Protein AF-0000000084917718 (afdb_homodimer)

Secondary structure (DSSP, 8-state):
----HHHHHHHHHHHH-TT--HHHHHHHHT--HHHHHHHHHHHHHTTSEEEEEEEE-GGGGT--EEEEEEEEES---HHHHHHHHHHHTT-TTEEEEEEESSS-SEEEEEEESSHHHHHHHIIIIITTSTTEEEEEEEEEEEEEEE--PPP---/----HHHHHHHHHHHH-TT--HHHHHHHHT--HHHHHHHHHHHHHTTSEEEEEEEE-GGGGT--EEEEEEEEES---HHHHHHHHHHHTT-TTEEEEEEESSS-SEEEEEEESSHHHHHHHIIIIITTSTTEEEEEEEEEEEEEEE--PPP---

Foldseek 3Di:
DDQDPLLQVLQQVCQVPVPDQLVNSCVVSVHDSVVSVVSVVVCVVVCVPPDRDDDDDLQVVQFAWKKKKFWAFQDDDPVLVVQLVVQVVPDPQWPDWDQDDDDGGIITIGTGRDPVVVVCCVVPPNVPRPGTDDMDMDTDPDDPDDGPGDHDDD/DDQDPLLQVLQQVCQVPVPDQLVNSCVVSVHDSVVSVVSVVVCVVVCVPPDRDDDDDLQVVQFAWKKKKFWAFQDDDPVLVVQLVVQVVPDPQWPDWDQDDDDGGIITIGTGRDPVVVVCCVVPPNVPRPGTDDMDMDTDPDDPDDGPGDHDDD

pLDDT: mean 96.49, std 4.27, range [60.16, 98.88]

Nearest PDB structures (foldseek):
  2p6s-assembly1_H  TM=9.703E-01  e=2.339E-16  Neisseria meningitidis MC58
  3i4p-assembly1_A  TM=9.690E-01  e=4.620E-14  Agrobacterium fabrum str. C58
  2gqq-assembly1_A-2  TM=9.553E-01  e=3.347E-14  Escherichia coli
  2pn6-assembly1_A  TM=9.407E-01  e=1.020E-12  Sulfurisphaera tokodaii
  4pcq-assembly2_C  TM=7.152E-01  e=1.038E-11  Mycobacterium tuberculosis H37Rv

Structure (mmCIF, N/CA/C/O backbone):
data_AF-0000000084917718-model_v1
#
loop_
_entity.id
_entity.type
_entity.pdbx_description
1 polymer 'Probable transcriptional regulator, AsnC family'
#
loop_
_atom_site.group_PDB
_atom_site.id
_atom_site.type_symbol
_atom_site.label_atom_id
_atom_site.label_alt_id
_atom_site.label_comp_id
_atom_site.label_asym_id
_atom_site.label_entity_id
_atom_site.label_seq_id
_atom_site.pdbx_PDB_ins_code
_atom_site.Cartn_x
_atom_site.Cartn_y
_atom_site.Cartn_z
_atom_site.occupancy
_atom_site.B_iso_or_equiv
_atom_site.auth_seq_id
_atom_site.auth_comp_id
_atom_site.auth_asym_id
_atom_site.auth_atom_id
_atom_site.pdbx_PDB_model_num
ATOM 1 N N . MET A 1 1 ? 20.297 -10.594 6.066 1 60.44 1 MET A N 1
ATOM 2 C CA . MET A 1 1 ? 20.625 -11.57 5.027 1 60.44 1 MET A CA 1
ATOM 3 C C . MET A 1 1 ? 21.047 -10.867 3.742 1 60.44 1 MET A C 1
ATOM 5 O O . MET A 1 1 ? 20.562 -9.781 3.436 1 60.44 1 MET A O 1
ATOM 9 N N . ASN A 1 2 ? 22.172 -11.273 3.234 1 79.88 2 ASN A N 1
ATOM 10 C CA . ASN A 1 2 ? 22.734 -10.633 2.049 1 79.88 2 ASN A CA 1
ATOM 11 C C . ASN A 1 2 ? 22.078 -11.156 0.771 1 79.88 2 ASN A C 1
ATOM 13 O O . ASN A 1 2 ? 22.219 -12.336 0.438 1 79.88 2 ASN A O 1
ATOM 17 N N . LEU A 1 3 ? 21.109 -10.445 0.24 1 92 3 LEU A N 1
ATOM 18 C CA . LEU A 1 3 ? 20.484 -10.773 -1.037 1 92 3 LEU A CA 1
ATOM 19 C C . LEU A 1 3 ? 21.484 -10.633 -2.182 1 92 3 LEU A C 1
ATOM 21 O O . LEU A 1 3 ? 22.125 -9.594 -2.316 1 92 3 LEU A O 1
ATOM 25 N N . ASP A 1 4 ? 21.703 -11.727 -2.887 1 94.94 4 ASP A N 1
ATOM 26 C CA . ASP A 1 4 ? 22.562 -11.555 -4.059 1 94.94 4 ASP A CA 1
ATOM 27 C C . ASP A 1 4 ? 21.766 -10.977 -5.23 1 94.94 4 ASP A C 1
ATOM 29 O O . ASP A 1 4 ? 20.594 -10.641 -5.086 1 94.94 4 ASP A O 1
ATOM 33 N N . ILE A 1 5 ? 22.422 -10.828 -6.34 1 95.94 5 ILE A N 1
ATOM 34 C CA . ILE A 1 5 ? 21.859 -10.141 -7.496 1 95.94 5 ILE A CA 1
ATOM 35 C C . ILE A 1 5 ? 20.656 -10.922 -8.023 1 95.94 5 ILE A C 1
ATOM 37 O O . ILE A 1 5 ? 19.641 -10.336 -8.414 1 95.94 5 ILE A O 1
ATOM 41 N N . ILE A 1 6 ? 20.75 -12.211 -8.039 1 96.38 6 ILE A N 1
ATOM 42 C CA . ILE A 1 6 ? 19.688 -13.055 -8.562 1 96.38 6 ILE A CA 1
ATOM 43 C C . ILE A 1 6 ? 18.453 -12.938 -7.664 1 96.38 6 ILE A C 1
ATOM 45 O O . ILE A 1 6 ? 17.328 -12.828 -8.156 1 96.38 6 ILE A O 1
ATOM 49 N N . ASP A 1 7 ? 18.688 -12.984 -6.32 1 97.25 7 ASP A N 1
ATOM 50 C CA . ASP A 1 7 ? 17.578 -12.82 -5.383 1 97.25 7 ASP A CA 1
ATOM 51 C C . ASP A 1 7 ? 16.844 -11.5 -5.629 1 97.25 7 ASP A C 1
ATOM 53 O O . ASP A 1 7 ? 15.609 -11.469 -5.645 1 97.25 7 ASP A O 1
ATOM 57 N N . LYS A 1 8 ? 17.625 -10.469 -5.789 1 97.31 8 LYS A N 1
ATOM 58 C CA . LYS A 1 8 ? 17.047 -9.148 -6.016 1 97.31 8 LYS A CA 1
ATOM 59 C C . LYS A 1 8 ? 16.219 -9.117 -7.285 1 97.31 8 LYS A C 1
ATOM 61 O O . LYS A 1 8 ? 15.078 -8.633 -7.281 1 97.31 8 LYS A O 1
ATOM 66 N N . LYS A 1 9 ? 16.719 -9.648 -8.312 1 97.69 9 LYS A N 1
ATOM 67 C CA . LYS A 1 9 ? 15.992 -9.695 -9.578 1 97.69 9 LYS A CA 1
ATOM 68 C C . LYS A 1 9 ? 14.719 -10.523 -9.445 1 97.69 9 LYS A C 1
ATOM 70 O O . LYS A 1 9 ? 13.664 -10.141 -9.961 1 97.69 9 LYS A O 1
ATOM 75 N N . LEU A 1 10 ? 14.883 -11.617 -8.805 1 98.19 10 LEU A N 1
ATOM 76 C CA . LEU A 1 10 ? 13.742 -12.508 -8.586 1 98.19 10 LEU A CA 1
ATOM 77 C C . LEU A 1 10 ? 12.633 -11.789 -7.82 1 98.19 10 LEU A C 1
ATOM 79 O O . LEU A 1 10 ? 11.469 -11.859 -8.211 1 98.19 10 LEU A O 1
ATOM 83 N N . LEU A 1 11 ? 13 -11.109 -6.805 1 98.5 11 LEU A N 1
ATOM 84 C CA . LEU A 1 11 ? 12.031 -10.375 -6.004 1 98.5 11 LEU A CA 1
ATOM 85 C C . LEU A 1 11 ? 11.367 -9.281 -6.824 1 98.5 11 LEU A C 1
ATOM 87 O O . LEU A 1 11 ? 10.156 -9.047 -6.699 1 98.5 11 LEU A O 1
ATOM 91 N N . GLU A 1 12 ? 12.125 -8.609 -7.645 1 98.5 12 GLU A N 1
ATOM 92 C CA . GLU A 1 12 ? 11.555 -7.566 -8.492 1 98.5 12 GLU A CA 1
ATOM 93 C C . GLU A 1 12 ? 10.547 -8.148 -9.477 1 98.5 12 GLU A C 1
ATOM 95 O O . GLU A 1 12 ? 9.477 -7.57 -9.695 1 98.5 12 GLU A O 1
ATOM 100 N N . LEU A 1 13 ? 10.844 -9.281 -10.031 1 98.69 13 LEU A N 1
ATOM 101 C CA . LEU A 1 13 ? 9.938 -9.945 -10.961 1 98.69 13 LEU A CA 1
ATOM 102 C C . LEU A 1 13 ? 8.656 -10.375 -10.258 1 98.69 13 LEU A C 1
ATOM 104 O O . LEU A 1 13 ? 7.559 -10.172 -10.781 1 98.69 13 LEU A O 1
ATOM 108 N N . LEU A 1 14 ? 8.805 -10.906 -9.07 1 98.75 14 LEU A N 1
ATOM 109 C CA . LEU A 1 14 ? 7.648 -11.398 -8.328 1 98.75 14 LEU A CA 1
ATOM 110 C C . LEU A 1 14 ? 6.77 -10.242 -7.859 1 98.75 14 LEU A C 1
ATOM 112 O O . LEU A 1 14 ? 5.547 -10.383 -7.781 1 98.75 14 LEU A O 1
ATOM 116 N N . GLN A 1 15 ? 7.371 -9.109 -7.547 1 98.81 15 GLN A N 1
ATOM 117 C CA . GLN A 1 15 ? 6.598 -7.93 -7.18 1 98.81 15 GLN A CA 1
ATOM 118 C C . GLN A 1 15 ? 5.789 -7.414 -8.367 1 98.81 15 GLN A C 1
ATOM 120 O O . GLN A 1 15 ? 4.723 -6.82 -8.188 1 98.81 15 GLN A O 1
ATOM 125 N N . ALA A 1 16 ? 6.324 -7.68 -9.531 1 98.38 16 ALA A N 1
ATOM 126 C CA . ALA A 1 16 ? 5.672 -7.211 -10.75 1 98.38 16 ALA A CA 1
ATOM 127 C C . ALA A 1 16 ? 4.551 -8.156 -11.172 1 98.38 16 ALA A C 1
ATOM 129 O O . ALA A 1 16 ? 3.49 -7.715 -11.617 1 98.38 16 ALA A O 1
ATOM 130 N N . ASP A 1 17 ? 4.828 -9.406 -11.023 1 98.19 17 ASP A N 1
ATOM 131 C CA . ASP A 1 17 ? 3.885 -10.445 -11.414 1 98.19 17 ASP A CA 1
ATOM 132 C C . ASP A 1 17 ? 4.125 -11.727 -10.617 1 98.19 17 ASP A C 1
ATOM 134 O O . ASP A 1 17 ? 5.031 -12.508 -10.938 1 98.19 17 ASP A O 1
ATOM 138 N N . ALA A 1 18 ? 3.23 -11.953 -9.742 1 98 18 ALA A N 1
ATOM 139 C CA . ALA A 1 18 ? 3.4 -13.102 -8.859 1 98 18 ALA A CA 1
ATOM 140 C C . ALA A 1 18 ? 2.854 -14.375 -9.5 1 98 18 ALA A C 1
ATOM 142 O O . ALA A 1 18 ? 3.014 -15.469 -8.953 1 98 18 ALA A O 1
ATOM 143 N N . LYS A 1 19 ? 2.287 -14.273 -10.617 1 96.25 19 LYS A N 1
ATOM 144 C CA . LYS A 1 19 ? 1.694 -15.438 -11.273 1 96.25 19 LYS A CA 1
ATOM 145 C C . LYS A 1 19 ? 2.672 -16.062 -12.266 1 96.25 19 LYS A C 1
ATOM 147 O O . LYS A 1 19 ? 2.391 -17.125 -12.836 1 96.25 19 LYS A O 1
ATOM 152 N N . MET A 1 20 ? 3.812 -15.414 -12.461 1 97.06 20 MET A N 1
ATOM 153 C CA . MET A 1 20 ? 4.812 -16.031 -13.32 1 97.06 20 MET A CA 1
ATOM 154 C C . MET A 1 20 ? 5.172 -17.422 -12.82 1 97.06 20 MET A C 1
ATOM 156 O O . MET A 1 20 ? 5.359 -17.641 -11.625 1 97.06 20 MET A O 1
ATOM 160 N N . THR A 1 21 ? 5.25 -18.328 -13.773 1 96.69 21 THR A N 1
ATOM 161 C CA . THR A 1 21 ? 5.641 -19.688 -13.422 1 96.69 21 THR A CA 1
ATOM 162 C C . THR A 1 21 ? 7.141 -19.766 -13.156 1 96.69 21 THR A C 1
ATOM 164 O O . THR A 1 21 ? 7.902 -18.906 -13.602 1 96.69 21 THR A O 1
ATOM 167 N N . THR A 1 22 ? 7.477 -20.844 -12.422 1 97.75 22 THR A N 1
ATOM 168 C CA . THR A 1 22 ? 8.906 -21.062 -12.195 1 97.75 22 THR A CA 1
ATOM 169 C C . THR A 1 22 ? 9.641 -21.203 -13.523 1 97.75 22 THR A C 1
ATOM 171 O O . THR A 1 22 ? 10.797 -20.781 -13.648 1 97.75 22 THR A O 1
ATOM 174 N N . LYS A 1 23 ? 8.984 -21.734 -14.484 1 98.12 23 LYS A N 1
ATOM 175 C CA . LYS A 1 23 ? 9.57 -21.906 -15.805 1 98.12 23 LYS A CA 1
ATOM 176 C C . LYS A 1 23 ? 9.836 -20.547 -16.453 1 98.12 23 LYS A C 1
ATOM 178 O O . LYS A 1 23 ? 10.922 -20.312 -16.984 1 98.12 23 LYS A O 1
ATOM 183 N N . GLU A 1 24 ? 8.906 -19.672 -16.453 1 98.5 24 GLU A N 1
ATOM 184 C CA . GLU A 1 24 ? 9.07 -18.328 -17.016 1 98.5 24 GLU A CA 1
ATOM 185 C C . GLU A 1 24 ? 10.195 -17.578 -16.312 1 98.5 24 GLU A C 1
ATOM 187 O O . GLU A 1 24 ? 11.023 -16.938 -16.953 1 98.5 24 GLU A O 1
ATOM 192 N N . LEU A 1 25 ? 10.203 -17.688 -15.016 1 98.62 25 LEU A N 1
ATOM 193 C CA . LEU A 1 25 ? 11.234 -17.031 -14.219 1 98.62 25 LEU A CA 1
ATOM 194 C C . LEU A 1 25 ? 12.617 -17.578 -14.562 1 98.62 25 LEU A C 1
ATOM 196 O O . LEU A 1 25 ? 13.586 -16.828 -14.641 1 98.62 25 LEU A O 1
ATOM 200 N N . SER A 1 26 ? 12.664 -18.891 -14.664 1 98.56 26 SER A N 1
ATOM 201 C CA . SER A 1 26 ? 13.922 -19.531 -15.008 1 98.56 26 SER A CA 1
ATOM 202 C C . SER A 1 26 ? 14.477 -19 -16.328 1 98.56 26 SER A C 1
ATOM 204 O O . SER A 1 26 ? 15.688 -18.766 -16.438 1 98.56 26 SER A O 1
ATOM 206 N N . LEU A 1 27 ? 13.68 -18.766 -17.312 1 98.5 27 LEU A N 1
ATOM 207 C CA . LEU A 1 27 ? 14.086 -18.219 -18.609 1 98.5 27 LEU A CA 1
ATOM 208 C C . LEU A 1 27 ? 14.555 -16.781 -18.469 1 98.5 27 LEU A C 1
ATOM 210 O O . LEU A 1 27 ? 15.602 -16.406 -19.031 1 98.5 27 LEU A O 1
ATOM 214 N N . LYS A 1 28 ? 13.875 -16.016 -17.703 1 98.06 28 LYS A N 1
ATOM 215 C CA . LYS A 1 28 ? 14.203 -14.602 -17.531 1 98.06 28 LYS A CA 1
ATOM 216 C C . LYS A 1 28 ? 15.508 -14.43 -16.75 1 98.06 28 LYS A C 1
ATOM 218 O O . LYS A 1 28 ? 16.234 -13.445 -16.953 1 98.06 28 LYS A O 1
ATOM 223 N N . LEU A 1 29 ? 15.781 -15.352 -15.898 1 98.12 29 LEU A N 1
ATOM 224 C CA . LEU A 1 29 ? 16.922 -15.203 -15.008 1 98.12 29 LEU A CA 1
ATOM 225 C C . LEU A 1 29 ? 18.094 -16.062 -15.484 1 98.12 29 LEU A C 1
ATOM 227 O O . LEU A 1 29 ? 19.188 -15.992 -14.914 1 98.12 29 LEU A O 1
ATOM 231 N N . ASN A 1 30 ? 17.859 -16.859 -16.484 1 98 30 ASN A N 1
ATOM 232 C CA . ASN A 1 30 ? 18.859 -17.781 -17 1 98 30 ASN A CA 1
ATOM 233 C C . ASN A 1 30 ? 19.344 -18.75 -15.922 1 98 30 ASN A C 1
ATOM 235 O O . ASN A 1 30 ? 20.547 -18.875 -15.695 1 98 30 ASN A O 1
ATOM 239 N N . LEU A 1 31 ? 18.375 -19.328 -15.258 1 98.25 31 LEU A N 1
ATOM 240 C CA . LEU A 1 31 ? 18.578 -20.344 -14.234 1 98.25 31 LEU A CA 1
ATOM 241 C C . LEU A 1 31 ? 17.734 -21.594 -14.531 1 98.25 31 LEU A C 1
ATOM 243 O O . LEU A 1 31 ? 16.812 -21.531 -15.336 1 98.25 31 LEU A O 1
ATOM 247 N N . SER A 1 32 ? 18.125 -22.656 -13.883 1 98.31 32 SER A N 1
ATOM 248 C CA . SER A 1 32 ? 17.266 -23.844 -13.961 1 98.31 32 SER A CA 1
ATOM 249 C C . SER A 1 32 ? 15.969 -23.625 -13.18 1 98.31 32 SER A C 1
ATOM 251 O O . SER A 1 32 ? 15.93 -22.828 -12.242 1 98.31 32 SER A O 1
ATOM 253 N N . VAL A 1 33 ? 14.977 -24.375 -13.609 1 98.5 33 VAL A N 1
ATOM 254 C CA . VAL A 1 33 ? 13.695 -24.328 -12.914 1 98.5 33 VAL A CA 1
ATOM 255 C C . VAL A 1 33 ? 13.883 -24.703 -11.445 1 98.5 33 VAL A C 1
ATOM 257 O O . VAL A 1 33 ? 13.32 -24.047 -10.562 1 98.5 33 VAL A O 1
ATOM 260 N N . THR A 1 34 ? 14.711 -25.656 -11.211 1 98.38 34 THR A N 1
ATOM 261 C CA . THR A 1 34 ? 14.977 -26.125 -9.852 1 98.38 34 THR A CA 1
ATOM 262 C C . THR A 1 34 ? 15.656 -25.031 -9.031 1 98.38 34 THR A C 1
ATOM 264 O O . THR A 1 34 ? 15.289 -24.797 -7.875 1 98.38 34 THR A O 1
ATOM 267 N N . ALA A 1 35 ? 16.594 -24.328 -9.578 1 98.19 35 ALA A N 1
ATOM 268 C CA . ALA A 1 35 ? 17.297 -23.25 -8.891 1 98.19 35 ALA A CA 1
ATOM 269 C C . ALA A 1 35 ? 16.344 -22.125 -8.508 1 98.19 35 ALA A C 1
ATOM 271 O O . ALA A 1 35 ? 16.406 -21.609 -7.391 1 98.19 35 ALA A O 1
ATOM 272 N N . VAL A 1 36 ? 15.469 -21.766 -9.43 1 98.5 36 VAL A N 1
ATOM 273 C CA . VAL A 1 36 ? 14.484 -20.719 -9.172 1 98.5 36 VAL A CA 1
ATOM 274 C C . VAL A 1 36 ? 13.555 -21.156 -8.031 1 98.5 36 VAL A C 1
ATOM 276 O O . VAL A 1 36 ? 13.297 -20.391 -7.105 1 98.5 36 VAL A O 1
ATOM 279 N N . TYR A 1 37 ? 13.133 -22.391 -8.133 1 98.19 37 TYR A N 1
ATOM 280 C CA . TYR A 1 37 ? 12.227 -22.922 -7.125 1 98.19 37 TYR A CA 1
ATOM 281 C C . TYR A 1 37 ? 12.852 -22.859 -5.738 1 98.19 37 TYR A C 1
ATOM 283 O O . TYR A 1 37 ? 12.227 -22.375 -4.789 1 98.19 37 TYR A O 1
ATOM 291 N N . GLU A 1 38 ? 14.008 -23.266 -5.621 1 98.19 38 GLU A N 1
ATOM 292 C CA . GLU A 1 38 ? 14.711 -23.312 -4.34 1 98.19 38 GLU A CA 1
ATOM 293 C C . GLU A 1 38 ? 14.93 -21.906 -3.789 1 98.19 38 GLU A C 1
ATOM 295 O O . GLU A 1 38 ? 14.82 -21.672 -2.582 1 98.19 38 GLU A O 1
ATOM 300 N N . ARG A 1 39 ? 15.242 -21.031 -4.652 1 98 39 ARG A N 1
ATOM 301 C CA . ARG A 1 39 ? 15.469 -19.656 -4.219 1 98 39 ARG A CA 1
ATOM 302 C C . ARG A 1 39 ? 14.18 -19.016 -3.725 1 98 39 ARG A C 1
ATOM 304 O O . ARG A 1 39 ? 14.164 -18.344 -2.693 1 98 39 ARG A O 1
ATOM 311 N N . ILE A 1 40 ? 13.109 -19.234 -4.426 1 98.06 40 ILE A N 1
ATOM 312 C CA . ILE A 1 40 ? 11.828 -18.688 -4 1 98.06 40 ILE A CA 1
ATOM 313 C C . ILE A 1 40 ? 11.453 -19.266 -2.633 1 98.06 40 ILE A C 1
ATOM 315 O O . ILE A 1 40 ? 11.062 -18.516 -1.731 1 98.06 40 ILE A O 1
ATOM 319 N N . LYS A 1 41 ? 11.594 -20.547 -2.496 1 97.75 41 LYS A N 1
ATOM 320 C CA . LYS A 1 41 ? 11.266 -21.188 -1.229 1 97.75 41 LYS A CA 1
ATOM 321 C C . LYS A 1 41 ? 12.109 -20.625 -0.09 1 97.75 41 LYS A C 1
ATOM 323 O O . LYS A 1 41 ? 11.617 -20.438 1.021 1 97.75 41 LYS A O 1
ATOM 328 N N . LYS A 1 42 ? 13.32 -20.406 -0.377 1 97.56 42 LYS A N 1
ATOM 329 C CA . LYS A 1 42 ? 14.211 -19.828 0.614 1 97.56 42 LYS A CA 1
ATOM 330 C C . LYS A 1 42 ? 13.742 -18.422 1.012 1 97.56 42 LYS A C 1
ATOM 332 O O . LYS A 1 42 ? 13.672 -18.109 2.199 1 97.56 42 LYS A O 1
ATOM 337 N N . LEU A 1 43 ? 13.461 -17.609 0.024 1 98.06 43 LEU A N 1
ATOM 338 C CA . LEU A 1 43 ? 13.016 -16.234 0.258 1 98.06 43 LEU A CA 1
ATOM 339 C C . LEU A 1 43 ? 11.719 -16.219 1.056 1 98.06 43 LEU A C 1
ATOM 341 O O . LEU A 1 43 ? 11.508 -15.344 1.896 1 98.06 43 LEU A O 1
ATOM 345 N N . GLU A 1 44 ? 10.844 -17.188 0.825 1 98.06 44 GLU A N 1
ATOM 346 C CA . GLU A 1 44 ? 9.594 -17.328 1.575 1 98.06 44 GLU A CA 1
ATOM 347 C C . GLU A 1 44 ? 9.867 -17.781 3.008 1 98.06 44 GLU A C 1
ATOM 349 O O . GLU A 1 44 ? 9.328 -17.203 3.957 1 98.06 44 GLU A O 1
ATOM 354 N N . ARG A 1 45 ? 10.656 -18.766 3.164 1 97.19 45 ARG A N 1
ATOM 355 C CA . ARG A 1 45 ? 10.969 -19.312 4.48 1 97.19 45 ARG A CA 1
ATOM 356 C C . ARG A 1 45 ? 11.625 -18.266 5.371 1 97.19 45 ARG A C 1
ATOM 358 O O . ARG A 1 45 ? 11.367 -18.219 6.578 1 97.19 45 ARG A O 1
ATOM 365 N N . GLU A 1 46 ? 12.391 -17.469 4.734 1 96.75 46 GLU A N 1
ATOM 366 C CA . GLU A 1 46 ? 13.102 -16.438 5.484 1 96.75 46 GLU A CA 1
ATOM 367 C C . GLU A 1 46 ? 12.211 -15.227 5.73 1 96.75 46 GLU A C 1
ATOM 369 O O . GLU A 1 46 ? 12.609 -14.289 6.426 1 96.75 46 GLU A O 1
ATOM 374 N N . GLY A 1 47 ? 11.07 -15.172 5.16 1 97.19 47 GLY A N 1
ATOM 375 C CA . GLY A 1 47 ? 10.078 -14.148 5.449 1 97.19 47 GLY A CA 1
ATOM 376 C C . GLY A 1 47 ? 10.258 -12.891 4.625 1 97.19 47 GLY A C 1
ATOM 377 O O . GLY A 1 47 ? 9.656 -11.859 4.918 1 97.19 47 GLY A O 1
ATOM 378 N N . LEU A 1 48 ? 11.203 -12.922 3.625 1 97.88 48 LEU A N 1
ATOM 379 C CA . LEU A 1 48 ? 11.359 -11.773 2.744 1 97.88 48 LEU A CA 1
ATOM 380 C C . LEU A 1 48 ? 10.094 -11.547 1.918 1 97.88 48 LEU A C 1
ATOM 382 O O . LEU A 1 48 ? 9.703 -10.406 1.677 1 97.88 48 LEU A O 1
ATOM 386 N N . ILE A 1 49 ? 9.641 -12.68 1.438 1 98.31 49 ILE A N 1
ATOM 387 C CA . ILE A 1 49 ? 8.32 -12.633 0.81 1 98.31 49 ILE A CA 1
ATOM 388 C C . ILE A 1 49 ? 7.242 -12.883 1.858 1 98.31 49 ILE A C 1
ATOM 390 O O . ILE A 1 49 ? 7.172 -13.961 2.443 1 98.31 49 ILE A O 1
ATOM 394 N N . ASN A 1 50 ? 6.426 -11.938 2.086 1 96.56 50 ASN A N 1
ATOM 395 C CA . ASN A 1 50 ? 5.391 -12.031 3.109 1 96.56 50 ASN A CA 1
ATOM 396 C C . ASN A 1 50 ? 4.164 -12.789 2.605 1 96.56 50 ASN A C 1
ATOM 398 O O . ASN A 1 50 ? 3.676 -13.703 3.275 1 96.56 50 ASN A O 1
ATOM 402 N N . LYS A 1 51 ? 3.652 -12.414 1.48 1 97.75 51 LYS A N 1
ATOM 403 C CA . LYS A 1 51 ? 2.504 -13.078 0.876 1 97.75 51 LYS A CA 1
ATOM 404 C C . LYS A 1 51 ? 2.33 -12.664 -0.582 1 97.75 51 LYS A C 1
ATOM 406 O O . LYS A 1 51 ? 2.969 -11.719 -1.042 1 97.75 51 LYS A O 1
ATOM 411 N N . TYR A 1 52 ? 1.573 -13.398 -1.308 1 98.75 52 TYR A N 1
ATOM 412 C CA . TYR A 1 52 ? 1.161 -13.109 -2.678 1 98.75 52 TYR A CA 1
ATOM 413 C C . TYR A 1 52 ? -0.302 -12.688 -2.729 1 98.75 52 TYR A C 1
ATOM 415 O O . TYR A 1 52 ? -1.179 -13.391 -2.23 1 98.75 52 TYR A O 1
ATOM 423 N N . VAL A 1 53 ? -0.516 -11.508 -3.361 1 98.88 53 VAL A N 1
ATOM 424 C CA . VAL A 1 53 ? -1.877 -10.992 -3.256 1 98.88 53 VAL A CA 1
ATOM 425 C C . VAL A 1 53 ? -2.332 -10.453 -4.609 1 98.88 53 VAL A C 1
ATOM 427 O O . VAL A 1 53 ? -1.505 -10.141 -5.469 1 98.88 53 VAL A O 1
ATOM 430 N N . ALA A 1 54 ? -3.629 -10.391 -4.766 1 98.81 54 ALA A N 1
ATOM 431 C CA . ALA A 1 54 ? -4.227 -9.602 -5.84 1 98.81 54 ALA A CA 1
ATOM 432 C C . ALA A 1 54 ? -4.402 -8.141 -5.418 1 98.81 54 ALA A C 1
ATOM 434 O O . ALA A 1 54 ? -4.918 -7.863 -4.332 1 98.81 54 ALA A O 1
ATOM 435 N N . LEU A 1 55 ? -3.898 -7.258 -6.176 1 98.88 55 LEU A N 1
ATOM 436 C CA . LEU A 1 55 ? -4.203 -5.844 -6.008 1 98.88 55 LEU A CA 1
ATOM 437 C C . LEU A 1 55 ? -5.434 -5.453 -6.824 1 98.88 55 LEU A C 1
ATOM 439 O O . LEU A 1 55 ? -5.52 -5.77 -8.016 1 98.88 55 LEU A O 1
ATOM 443 N N . LEU A 1 56 ? -6.332 -4.781 -6.164 1 98.69 56 LEU A N 1
ATOM 444 C CA . LEU A 1 56 ? -7.586 -4.426 -6.812 1 98.69 56 LEU A CA 1
ATOM 445 C C . LEU A 1 56 ? -7.59 -2.957 -7.227 1 98.69 56 LEU A C 1
ATOM 447 O O . LEU A 1 56 ? -6.832 -2.152 -6.68 1 98.69 56 LEU A O 1
ATOM 451 N N . ASP A 1 57 ? -8.398 -2.662 -8.234 1 97.94 57 ASP A N 1
ATOM 452 C CA . ASP A 1 57 ? -8.672 -1.272 -8.578 1 97.94 57 ASP A CA 1
ATOM 453 C C . ASP A 1 57 ? -9.695 -0.659 -7.625 1 97.94 57 ASP A C 1
ATOM 455 O O . ASP A 1 57 ? -10.891 -0.949 -7.715 1 97.94 57 ASP A O 1
ATOM 459 N N . ARG A 1 58 ? -9.219 0.146 -6.797 1 96.69 58 ARG A N 1
ATOM 460 C CA . ARG A 1 58 ? -10.07 0.669 -5.73 1 96.69 58 ARG A CA 1
ATOM 461 C C . ARG A 1 58 ? -11.266 1.425 -6.297 1 96.69 58 ARG A C 1
ATOM 463 O O . ARG A 1 58 ? -12.352 1.407 -5.715 1 96.69 58 ARG A O 1
ATOM 470 N N . ASN A 1 59 ? -11.109 2.105 -7.449 1 96.62 59 ASN A N 1
ATOM 471 C CA . ASN A 1 59 ? -12.203 2.854 -8.055 1 96.62 59 ASN A CA 1
ATOM 472 C C . ASN A 1 59 ? -13.312 1.925 -8.539 1 96.62 59 ASN A C 1
ATOM 474 O O . ASN A 1 59 ? -14.492 2.262 -8.438 1 96.62 59 ASN A O 1
ATOM 478 N N . LYS A 1 60 ? -12.953 0.785 -8.945 1 96.31 60 LYS A N 1
ATOM 479 C CA . LYS A 1 60 ? -13.914 -0.149 -9.523 1 96.31 60 LYS A CA 1
ATOM 480 C C . LYS A 1 60 ? -14.625 -0.947 -8.438 1 96.31 60 LYS A C 1
ATOM 482 O O . LYS A 1 60 ? -15.625 -1.617 -8.703 1 96.31 60 LYS A O 1
ATOM 487 N N . ILE A 1 61 ? -14.164 -0.845 -7.219 1 96.44 61 ILE A N 1
ATOM 488 C CA . ILE A 1 61 ? -14.805 -1.607 -6.152 1 96.44 61 ILE A CA 1
ATOM 489 C C . ILE A 1 61 ? -15.406 -0.651 -5.125 1 96.44 61 ILE A C 1
ATOM 491 O O . ILE A 1 61 ? -15.578 -1.011 -3.959 1 96.44 61 ILE A O 1
ATOM 495 N N . GLU A 1 62 ? -15.578 0.506 -5.438 1 95.62 62 GLU A N 1
ATOM 496 C CA . GLU A 1 62 ? -16.266 1.529 -4.652 1 95.62 62 GLU A CA 1
ATOM 497 C C . GLU A 1 62 ? -15.461 1.891 -3.404 1 95.62 62 GLU A C 1
ATOM 499 O O . GLU A 1 62 ? -16.016 1.97 -2.305 1 95.62 62 GLU A O 1
ATOM 504 N N . LYS A 1 63 ? -14.203 2.064 -3.602 1 97.44 63 LYS A N 1
ATOM 505 C CA . LYS A 1 63 ? -13.281 2.545 -2.572 1 97.44 63 LYS A CA 1
ATOM 506 C C . LYS A 1 63 ? -12.414 3.684 -3.1 1 97.44 63 LYS A C 1
ATOM 508 O O . LYS A 1 63 ? -11.25 3.807 -2.723 1 97.44 63 LYS A O 1
ATOM 513 N N . GLY A 1 64 ? -12.953 4.453 -3.953 1 97.62 64 GLY A N 1
ATOM 514 C CA . GLY A 1 64 ? -12.164 5.418 -4.707 1 97.62 64 GLY A CA 1
ATOM 515 C C . GLY A 1 64 ? -11.867 6.684 -3.924 1 97.62 64 GLY A C 1
ATOM 516 O O . GLY A 1 64 ? -10.969 7.449 -4.293 1 97.62 64 GLY A O 1
ATOM 517 N N . PHE A 1 65 ? -12.648 6.934 -2.865 1 98.5 65 PHE A N 1
ATOM 518 C CA . PHE A 1 65 ? -12.422 8.109 -2.031 1 98.5 65 PHE A CA 1
ATOM 519 C C . PHE A 1 65 ? -11.367 7.816 -0.972 1 98.5 65 PHE A C 1
ATOM 521 O O . PHE A 1 65 ? -11.57 6.98 -0.091 1 98.5 65 PHE A O 1
ATOM 528 N N . VAL A 1 66 ? -10.211 8.516 -1.09 1 98.75 66 VAL A N 1
ATOM 529 C CA . VAL A 1 66 ? -9.086 8.266 -0.196 1 98.75 66 VAL A CA 1
ATOM 530 C C . VAL A 1 66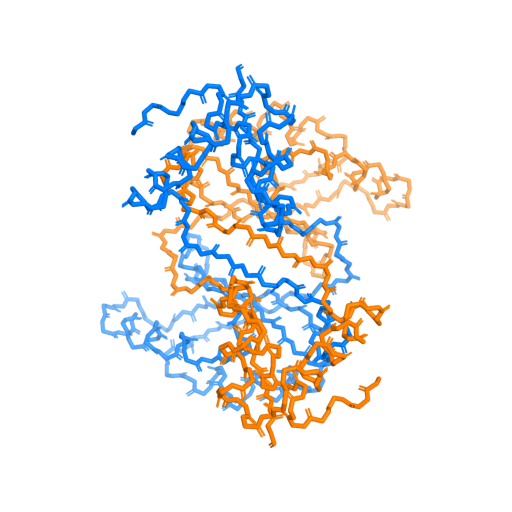 ? -8.812 9.508 0.648 1 98.75 66 VAL A C 1
ATOM 532 O O . VAL A 1 66 ? -8.789 10.625 0.129 1 98.75 66 VAL A O 1
ATOM 535 N N . ALA A 1 67 ? -8.633 9.297 1.897 1 98.75 67 ALA A N 1
ATOM 536 C CA . ALA A 1 67 ? -8.258 10.359 2.826 1 98.75 67 ALA A CA 1
ATOM 537 C C . ALA A 1 67 ? -7.078 9.938 3.695 1 98.75 67 ALA A C 1
ATOM 539 O O . ALA A 1 67 ? -6.973 8.773 4.098 1 98.75 67 ALA A O 1
ATOM 540 N N . LEU A 1 68 ? -6.199 10.852 3.904 1 98.69 68 LEU A N 1
ATOM 541 C CA . LEU A 1 68 ? -5.199 10.734 4.961 1 98.69 68 LEU A CA 1
ATOM 542 C C . LEU A 1 68 ? -5.637 11.492 6.211 1 98.69 68 LEU A C 1
ATOM 544 O O . LEU A 1 68 ? -5.746 12.719 6.188 1 98.69 68 LEU A O 1
ATOM 548 N N . CYS A 1 69 ? -5.84 10.742 7.23 1 98.5 69 CYS A N 1
ATOM 549 C CA . CYS A 1 69 ? -6.387 11.32 8.453 1 98.5 69 CYS A CA 1
ATOM 550 C C . CYS A 1 69 ? -5.336 11.375 9.547 1 98.5 69 CYS A C 1
ATOM 552 O O . CYS A 1 69 ? -4.785 10.352 9.945 1 98.5 69 CYS A O 1
ATOM 554 N N . HIS A 1 70 ? -5.074 12.625 9.984 1 98.25 70 HIS A N 1
ATOM 555 C CA . HIS A 1 70 ? -4.145 12.867 11.086 1 98.25 70 HIS A CA 1
ATOM 556 C C . HIS A 1 70 ? -4.871 12.891 12.422 1 98.25 70 HIS A C 1
ATOM 558 O O . HIS A 1 70 ? -5.77 13.703 12.633 1 98.25 70 HIS A O 1
ATOM 564 N N . VAL A 1 71 ? -4.41 12.047 13.383 1 98 71 VAL A N 1
ATOM 565 C CA . VAL A 1 71 ? -5.145 11.867 14.625 1 98 71 VAL A CA 1
ATOM 566 C C . VAL A 1 71 ? -4.254 12.227 15.812 1 98 71 VAL A C 1
ATOM 568 O O . VAL A 1 71 ? -3.084 11.836 15.859 1 98 71 VAL A O 1
ATOM 571 N N . LYS A 1 72 ? -4.77 13.008 16.641 1 97.31 72 LYS A N 1
ATOM 572 C CA . LYS A 1 72 ? -4.172 13.281 17.953 1 97.31 72 LYS A CA 1
ATOM 573 C C . LYS A 1 72 ? -5.004 12.68 19.078 1 97.31 72 LYS A C 1
ATOM 575 O O . LYS A 1 72 ? -6.223 12.867 19.125 1 97.31 72 LYS A O 1
ATOM 580 N N . LEU A 1 73 ? -4.363 11.953 19.984 1 96.88 73 LEU A N 1
ATOM 581 C CA . LEU A 1 73 ? -5.059 11.367 21.125 1 96.88 73 LEU A CA 1
ATOM 582 C C . LEU A 1 73 ? -5.18 12.375 22.266 1 96.88 73 LEU A C 1
ATOM 584 O O . LEU A 1 73 ? -4.406 13.336 22.328 1 96.88 73 LEU A O 1
ATOM 588 N N . VAL A 1 74 ? -6.113 12.148 23.125 1 94 74 VAL A N 1
ATOM 589 C CA . VAL A 1 74 ? -6.348 13.047 24.25 1 94 74 VAL A CA 1
ATOM 590 C C . VAL A 1 74 ? -5.176 12.961 25.234 1 94 74 VAL A C 1
ATOM 592 O O . VAL A 1 74 ? -4.789 13.969 25.828 1 94 74 VAL A O 1
ATOM 595 N N . LYS A 1 75 ? -4.727 11.781 25.438 1 92.06 75 LYS A N 1
ATOM 596 C CA . LYS A 1 75 ? -3.568 11.492 26.281 1 92.06 75 LYS A CA 1
ATOM 597 C C . LYS A 1 75 ? -2.678 10.43 25.656 1 92.06 75 LYS A C 1
ATOM 599 O O . LYS A 1 75 ? -3.148 9.602 24.875 1 92.06 75 LYS A O 1
ATOM 604 N N . HIS A 1 76 ? -1.472 10.531 25.984 1 89.44 76 HIS A N 1
ATOM 605 C CA . HIS A 1 76 ? -0.512 9.609 25.391 1 89.44 76 HIS A CA 1
ATOM 606 C C . HIS A 1 76 ? 0.027 8.633 26.438 1 89.44 76 HIS A C 1
ATOM 608 O O . HIS A 1 76 ? 1.236 8.562 26.656 1 89.44 76 HIS A O 1
ATOM 614 N N . ASN A 1 77 ? -0.817 7.98 27.047 1 91 77 ASN A N 1
ATOM 615 C CA . ASN A 1 77 ? -0.332 6.922 27.922 1 91 77 ASN A CA 1
ATOM 616 C C . ASN A 1 77 ? -0.541 5.543 27.297 1 91 77 ASN A C 1
ATOM 618 O O . ASN A 1 77 ? -1.323 5.391 26.359 1 91 77 ASN A O 1
ATOM 622 N N . LYS A 1 78 ? 0.126 4.574 27.875 1 93.75 78 LYS A N 1
ATOM 623 C CA . LYS A 1 78 ? 0.235 3.232 27.312 1 93.75 78 LYS A CA 1
ATOM 624 C C . LYS A 1 78 ? -1.141 2.596 27.141 1 93.75 78 LYS A C 1
ATOM 626 O O . LYS A 1 78 ? -1.403 1.938 26.141 1 93.75 78 LYS A O 1
ATOM 631 N N . GLU A 1 79 ? -1.947 2.746 28.078 1 94.5 79 GLU A N 1
ATOM 632 C CA . GLU A 1 79 ? -3.273 2.135 28.047 1 94.5 79 GLU A CA 1
ATOM 633 C C . GLU A 1 79 ? -4.105 2.684 26.906 1 94.5 79 GLU A C 1
ATOM 635 O O . GLU A 1 79 ? -4.715 1.918 26.156 1 94.5 79 GLU A O 1
ATOM 640 N N . ILE A 1 80 ? -4.137 3.965 26.797 1 93.38 80 ILE A N 1
ATOM 641 C CA . ILE A 1 80 ? -4.906 4.633 25.75 1 93.38 80 ILE A CA 1
ATOM 642 C C . ILE A 1 80 ? -4.355 4.254 24.375 1 93.38 80 ILE A C 1
ATOM 644 O O . ILE A 1 80 ? -5.117 3.963 23.453 1 93.38 80 ILE A O 1
ATOM 648 N N . ILE A 1 81 ? -3.086 4.223 24.234 1 95.06 81 ILE A N 1
ATOM 649 C CA . ILE A 1 81 ? -2.412 3.852 23 1 95.06 81 ILE A CA 1
ATOM 650 C C . ILE A 1 81 ? -2.795 2.426 22.609 1 95.06 81 ILE A C 1
ATOM 652 O O . ILE A 1 81 ? -3.207 2.176 21.469 1 95.06 81 ILE A O 1
ATOM 656 N N . ASN A 1 82 ? -2.682 1.538 23.531 1 96 82 ASN A N 1
ATOM 657 C CA . ASN A 1 82 ? -3.008 0.14 23.266 1 96 82 ASN A CA 1
ATOM 658 C C . ASN A 1 82 ? -4.465 -0.025 22.844 1 96 82 ASN A C 1
ATOM 660 O O . ASN A 1 82 ? -4.766 -0.788 21.922 1 96 82 ASN A O 1
ATOM 664 N N . GLU A 1 83 ? -5.309 0.672 23.516 1 95.81 83 GLU A N 1
ATOM 665 C CA . GLU A 1 83 ? -6.734 0.589 23.203 1 95.81 83 GLU A CA 1
ATOM 666 C C . GLU A 1 83 ? -7.027 1.132 21.812 1 95.81 83 GLU A C 1
ATOM 668 O O . GLU A 1 83 ? -7.73 0.492 21.016 1 95.81 83 GLU A O 1
ATOM 673 N N . PHE A 1 84 ? -6.473 2.305 21.516 1 96.5 84 PHE A N 1
ATOM 674 C CA . PHE A 1 84 ? -6.684 2.898 20.203 1 96.5 84 PHE A CA 1
ATOM 675 C C . PHE A 1 84 ? -6.191 1.968 19.094 1 96.5 84 PHE A C 1
ATOM 677 O O . PHE A 1 84 ? -6.91 1.702 18.141 1 96.5 84 PHE A O 1
ATOM 684 N N . GLU A 1 85 ? -4.965 1.429 19.25 1 97.31 85 GLU A N 1
ATOM 685 C CA . GLU A 1 85 ? -4.359 0.587 18.219 1 97.31 85 GLU A CA 1
ATOM 686 C C . GLU A 1 85 ? -5.129 -0.72 18.047 1 97.31 85 GLU A C 1
ATOM 688 O O . GLU A 1 85 ? -5.277 -1.221 16.938 1 97.31 85 GLU A O 1
ATOM 693 N N . ALA A 1 86 ? -5.695 -1.232 19.125 1 96.75 86 ALA A N 1
ATOM 694 C CA . ALA A 1 86 ? -6.48 -2.465 19.078 1 96.75 86 ALA A CA 1
ATOM 695 C C . ALA A 1 86 ? -7.781 -2.254 18.312 1 96.75 86 ALA A C 1
ATOM 697 O O . ALA A 1 86 ? -8.273 -3.17 17.656 1 96.75 86 ALA A O 1
ATOM 698 N N . GLU A 1 87 ? -8.289 -1.062 18.375 1 96.62 87 GLU A N 1
ATOM 699 C CA . GLU A 1 87 ? -9.578 -0.773 17.734 1 96.62 87 GLU A CA 1
ATOM 700 C C . GLU A 1 87 ? -9.406 -0.409 16.266 1 96.62 87 GLU A C 1
ATOM 702 O O . GLU A 1 87 ? -10.156 -0.883 15.414 1 96.62 87 GLU A O 1
ATOM 707 N N . VAL A 1 88 ? -8.414 0.404 16.016 1 97.69 88 VAL A N 1
ATOM 708 C CA . VAL A 1 88 ? -8.258 0.941 14.664 1 97.69 88 VAL A CA 1
ATOM 709 C C . VAL A 1 88 ? -7.93 -0.19 13.695 1 97.69 88 VAL A C 1
ATOM 711 O O . VAL A 1 88 ? -8.328 -0.148 12.523 1 97.69 88 VAL A O 1
ATOM 714 N N . VAL A 1 89 ? -7.238 -1.273 14.156 1 97.94 89 VAL A N 1
ATOM 715 C CA . VAL A 1 89 ? -6.824 -2.371 13.281 1 97.94 89 VAL A CA 1
ATOM 716 C C . VAL A 1 89 ? -8.055 -3.131 12.789 1 97.94 89 VAL A C 1
ATOM 718 O O . VAL A 1 89 ? -8.016 -3.775 11.742 1 97.94 89 VAL A O 1
ATOM 721 N N . ASN A 1 90 ? -9.18 -2.936 13.469 1 96.62 90 ASN A N 1
ATOM 722 C CA . ASN A 1 90 ? -10.391 -3.682 13.141 1 96.62 90 ASN A CA 1
ATOM 723 C C . ASN A 1 90 ? -11.312 -2.881 12.227 1 96.62 90 ASN A C 1
ATOM 725 O O . ASN A 1 90 ? -12.359 -3.377 11.805 1 96.62 90 ASN A O 1
ATOM 729 N N . LEU A 1 91 ? -10.969 -1.683 11.938 1 97.69 91 LEU A N 1
ATOM 730 C CA . LEU A 1 91 ? -11.758 -0.864 11.016 1 97.69 91 LEU A CA 1
ATOM 731 C C . LEU A 1 91 ? -11.391 -1.164 9.57 1 97.69 91 LEU A C 1
ATOM 733 O O . LEU A 1 91 ? -10.297 -0.825 9.117 1 97.69 91 LEU A O 1
ATOM 737 N N . PRO A 1 92 ? -12.297 -1.713 8.773 1 97.69 92 PRO A N 1
ATOM 738 C CA . PRO A 1 92 ? -11.953 -2.139 7.41 1 97.69 92 PRO A CA 1
ATOM 739 C C . PRO A 1 92 ? -11.703 -0.963 6.473 1 97.69 92 PRO A C 1
ATOM 741 O O . PRO A 1 92 ? -11.008 -1.115 5.461 1 97.69 92 PRO A O 1
ATOM 744 N N . GLU A 1 93 ? -12.219 0.202 6.82 1 98.5 93 GLU A N 1
ATOM 745 C CA . GLU A 1 93 ? -12.023 1.395 6.004 1 98.5 93 GLU A CA 1
ATOM 746 C C . GLU A 1 93 ? -10.57 1.868 6.055 1 98.5 93 GLU A C 1
ATOM 748 O O . GLU A 1 93 ? -10.125 2.605 5.176 1 98.5 93 GLU A O 1
ATOM 753 N N . VAL A 1 94 ? -9.867 1.464 7.152 1 98.75 94 VAL A N 1
ATOM 754 C CA . VAL A 1 94 ? -8.477 1.866 7.348 1 98.75 94 VAL A CA 1
ATOM 755 C C . VAL A 1 94 ? -7.547 0.828 6.727 1 98.75 94 VAL A C 1
ATOM 757 O O . VAL A 1 94 ? -7.516 -0.326 7.156 1 98.75 94 VAL A O 1
ATOM 760 N N . LEU A 1 95 ? -6.777 1.276 5.742 1 98.81 95 LEU A N 1
ATOM 761 C CA . LEU A 1 95 ? -5.832 0.36 5.117 1 98.81 95 LEU A CA 1
ATOM 762 C C . LEU A 1 95 ? -4.465 0.453 5.781 1 98.81 95 LEU A C 1
ATOM 764 O O . LEU A 1 95 ? -3.756 -0.55 5.898 1 98.81 95 LEU A O 1
ATOM 768 N N . GLU A 1 96 ? -4.133 1.641 6.137 1 98.81 96 GLU A N 1
ATOM 769 C CA . GLU A 1 96 ? -2.865 1.869 6.824 1 98.81 96 GLU A CA 1
ATOM 770 C C . GLU A 1 96 ? -3.051 2.777 8.039 1 98.81 96 GLU A C 1
ATOM 772 O O . GLU A 1 96 ? -3.863 3.705 8.008 1 98.81 96 GLU A O 1
ATOM 777 N N . CYS A 1 97 ? -2.322 2.484 9.062 1 98.81 97 CYS A N 1
ATOM 778 C CA . CYS A 1 97 ? -2.223 3.318 10.258 1 98.81 97 CYS A CA 1
ATOM 779 C C . CYS A 1 97 ? -0.787 3.367 10.766 1 98.81 97 CYS A C 1
ATOM 781 O O . CYS A 1 97 ? -0.224 2.338 11.148 1 98.81 97 CYS A O 1
ATOM 783 N N . PHE A 1 98 ? -0.253 4.52 10.75 1 98.69 98 PHE A N 1
ATOM 784 C CA . PHE A 1 98 ? 1.117 4.746 11.195 1 98.69 98 PHE A CA 1
ATOM 785 C C . PHE A 1 98 ? 1.141 5.52 12.508 1 98.69 98 PHE A C 1
ATOM 787 O O . PHE A 1 98 ? 0.541 6.59 12.609 1 98.69 98 PHE A O 1
ATOM 794 N N . HIS A 1 99 ? 1.782 4.953 13.539 1 98.44 99 HIS A N 1
ATOM 795 C CA . HIS A 1 99 ? 2.213 5.777 14.656 1 98.44 99 HIS A CA 1
ATOM 796 C C . HIS A 1 99 ? 3.379 6.68 14.266 1 98.44 99 HIS A C 1
ATOM 798 O O . HIS A 1 99 ? 4.414 6.195 13.797 1 98.44 99 HIS A O 1
ATOM 804 N N . VAL A 1 100 ? 3.156 8 14.453 1 98.19 100 VAL A N 1
ATOM 805 C CA . VAL A 1 100 ? 4.133 8.883 13.82 1 98.19 100 VAL A CA 1
ATOM 806 C C . VAL A 1 100 ? 4.695 9.852 14.859 1 98.19 100 VAL A C 1
ATOM 808 O O . VAL A 1 100 ? 4.137 10 15.945 1 98.19 100 VAL A O 1
ATOM 811 N N . SER A 1 101 ? 5.828 10.43 14.461 1 95.25 101 SER A N 1
ATOM 812 C CA . SER A 1 101 ? 6.391 11.57 15.18 1 95.25 101 SER A CA 1
ATOM 813 C C . SER A 1 101 ? 5.711 12.875 14.773 1 95.25 101 SER A C 1
ATOM 815 O O . SER A 1 101 ? 4.934 12.898 13.82 1 95.25 101 SER A O 1
ATOM 817 N N . GLY A 1 102 ? 5.938 13.883 15.594 1 91 102 GLY A N 1
ATOM 818 C CA . GLY A 1 102 ? 5.457 15.195 15.188 1 91 102 GLY A CA 1
ATOM 819 C C . GLY A 1 102 ? 4.211 15.633 15.938 1 91 102 GLY A C 1
ATOM 820 O O . GLY A 1 102 ? 4.016 15.266 17.094 1 91 102 GLY A O 1
ATOM 821 N N . ASP A 1 103 ? 3.385 16.344 15.164 1 93.5 103 ASP A N 1
ATOM 822 C CA . ASP A 1 103 ? 2.279 17.062 15.805 1 93.5 103 ASP A CA 1
ATOM 823 C C . ASP A 1 103 ? 1.092 16.125 16.031 1 93.5 103 ASP A C 1
ATOM 825 O O . ASP A 1 103 ? 0.229 16.406 16.875 1 93.5 103 ASP A O 1
ATOM 829 N N . TYR A 1 104 ? 1.076 15.094 15.266 1 97.19 104 TYR A N 1
ATOM 830 C CA . TYR A 1 104 ? 0.006 14.117 15.414 1 97.19 104 TYR A CA 1
ATOM 831 C C . TYR A 1 104 ? 0.554 12.773 15.898 1 97.19 104 TYR A C 1
ATOM 833 O O . TYR A 1 104 ? 1.751 12.508 15.766 1 97.19 104 TYR A O 1
ATOM 841 N N . ASP A 1 105 ? -0.347 11.992 16.438 1 97.81 105 ASP A N 1
ATOM 842 C CA . ASP A 1 105 ? 0.067 10.695 16.969 1 97.81 105 ASP A CA 1
ATOM 843 C C . ASP A 1 105 ? -0.003 9.617 15.883 1 97.81 105 ASP A C 1
ATOM 845 O O . ASP A 1 105 ? 0.84 8.719 15.844 1 97.81 105 ASP A O 1
ATOM 849 N N . TYR A 1 106 ? -1.049 9.766 15.039 1 98.31 106 TYR A N 1
ATOM 850 C CA . TYR A 1 106 ? -1.247 8.75 14.008 1 98.31 106 TYR A CA 1
ATOM 851 C C . TYR A 1 106 ? -1.626 9.391 12.68 1 98.31 106 TYR A C 1
ATOM 853 O O . TYR A 1 106 ? -2.271 10.438 12.648 1 98.31 106 TYR A O 1
ATOM 861 N N . ILE A 1 107 ? -1.241 8.734 11.594 1 98.69 107 ILE A N 1
ATOM 862 C CA . ILE A 1 107 ? -1.769 9.016 10.266 1 98.69 107 ILE A CA 1
ATOM 863 C C . ILE A 1 107 ? -2.422 7.758 9.688 1 98.69 107 ILE A C 1
ATOM 865 O O . ILE A 1 107 ? -1.794 6.699 9.633 1 98.69 107 ILE A O 1
ATOM 869 N N . LEU A 1 108 ? -3.648 7.848 9.344 1 98.81 108 LEU A N 1
ATOM 870 C CA . LEU A 1 108 ? -4.43 6.758 8.766 1 98.81 108 LEU A CA 1
ATOM 871 C C . LEU A 1 108 ? -4.668 6.984 7.281 1 98.81 108 LEU A C 1
ATOM 873 O O . LEU A 1 108 ? -4.977 8.102 6.859 1 98.81 108 LEU A O 1
ATOM 877 N N . LYS A 1 109 ? -4.523 5.969 6.5 1 98.88 109 LYS A N 1
ATOM 878 C CA . LYS A 1 109 ? -5.047 5.957 5.137 1 98.88 109 LYS A CA 1
ATOM 879 C C . LYS A 1 109 ? -6.406 5.266 5.074 1 98.88 109 LYS A C 1
ATOM 881 O O . LYS A 1 109 ? -6.52 4.078 5.383 1 98.88 109 LYS A O 1
ATOM 886 N N . ILE A 1 110 ? -7.352 6.02 4.699 1 98.88 110 ILE A N 1
ATOM 887 C CA . ILE A 1 110 ? -8.734 5.559 4.711 1 98.88 110 ILE A CA 1
ATOM 888 C C . ILE A 1 110 ? -9.281 5.527 3.285 1 98.88 110 ILE A C 1
ATOM 890 O O . ILE A 1 110 ? -9.117 6.484 2.527 1 98.88 110 ILE A O 1
ATOM 894 N N . CYS A 1 111 ? -9.898 4.441 2.881 1 98.75 111 CYS A N 1
ATOM 895 C CA . CYS A 1 111 ? -10.484 4.266 1.555 1 98.75 111 CYS A CA 1
ATOM 896 C C . CYS A 1 111 ? -11.945 3.861 1.65 1 98.75 111 CYS A C 1
ATOM 898 O O . CYS A 1 111 ? -12.273 2.824 2.232 1 98.75 111 CYS A O 1
ATOM 900 N N . VAL A 1 112 ? -12.812 4.703 1.134 1 98.44 112 VAL A N 1
ATOM 901 C CA . VAL A 1 112 ? -14.25 4.453 1.16 1 98.44 112 VAL A CA 1
ATOM 902 C C . VAL A 1 112 ? -14.867 4.832 -0.185 1 98.44 112 VAL A C 1
ATOM 904 O O . VAL A 1 112 ? -14.148 5.164 -1.132 1 98.44 112 VAL A O 1
ATOM 907 N N . LYS A 1 113 ? -16.141 4.711 -0.295 1 97.44 113 LYS A N 1
ATOM 908 C CA . LYS A 1 113 ? -16.859 4.883 -1.558 1 97.44 113 LYS A CA 1
ATOM 909 C C . LYS A 1 113 ? -16.875 6.348 -1.984 1 97.44 113 LYS A C 1
ATOM 911 O O . LYS A 1 113 ? -16.625 6.664 -3.148 1 97.44 113 LYS A O 1
ATOM 916 N N . ASP A 1 114 ? -17.234 7.199 -1.085 1 97.81 114 ASP A N 1
ATOM 917 C CA . ASP A 1 114 ? -17.438 8.617 -1.387 1 97.81 114 ASP A CA 1
ATOM 918 C C . ASP A 1 114 ? -17.391 9.461 -0.114 1 97.81 114 ASP A C 1
ATOM 920 O O . ASP A 1 114 ? -17.156 8.938 0.977 1 97.81 114 ASP A O 1
ATOM 924 N N . MET A 1 115 ? -17.547 10.703 -0.344 1 97.5 115 MET A N 1
ATOM 925 C CA . MET A 1 115 ? -17.453 11.641 0.769 1 97.5 115 MET A CA 1
ATOM 926 C C . MET A 1 115 ? -18.531 11.367 1.812 1 97.5 115 MET A C 1
ATOM 928 O O . MET A 1 115 ? -18.281 11.508 3.012 1 97.5 115 MET A O 1
ATOM 932 N N . GLU A 1 116 ? -19.734 11 1.397 1 98.31 116 GLU A N 1
ATOM 933 C CA . GLU A 1 116 ? -20.797 10.688 2.334 1 98.31 116 GLU A CA 1
ATOM 934 C C . GLU A 1 116 ? -20.438 9.492 3.211 1 98.31 116 GLU A C 1
ATOM 936 O O . GLU A 1 116 ? -20.641 9.523 4.426 1 98.31 116 GLU A O 1
ATOM 941 N N . THR A 1 117 ? -19.922 8.461 2.598 1 98.06 117 THR A N 1
ATOM 942 C CA . THR A 1 117 ? -19.484 7.285 3.338 1 98.06 117 THR A CA 1
ATOM 943 C C . THR A 1 117 ? -18.344 7.648 4.301 1 98.06 117 THR A C 1
ATOM 945 O O . THR A 1 117 ? -18.281 7.121 5.41 1 98.06 117 THR A O 1
ATOM 948 N N . TYR A 1 118 ? -17.469 8.578 3.873 1 98.56 118 TYR A N 1
ATOM 949 C CA . TYR A 1 118 ? -16.391 9.031 4.734 1 98.56 118 TYR A CA 1
ATOM 950 C C . TYR A 1 118 ? -16.922 9.758 5.965 1 98.56 118 TYR A C 1
ATOM 952 O O . TYR A 1 118 ? -16.484 9.508 7.086 1 98.56 118 TYR A O 1
ATOM 960 N N . ARG A 1 119 ? -17.828 10.625 5.672 1 97.5 119 ARG A N 1
ATOM 961 C CA . ARG A 1 119 ? -18.438 11.336 6.793 1 97.5 119 ARG A CA 1
ATOM 962 C C . ARG A 1 119 ? -19.062 10.359 7.789 1 97.5 119 ARG A C 1
ATOM 964 O O . ARG A 1 119 ? -18.859 10.5 9 1 97.5 119 ARG A O 1
ATOM 971 N N . ASP A 1 120 ? -19.781 9.398 7.293 1 97.94 120 ASP A N 1
ATOM 972 C CA . ASP A 1 120 ? -20.391 8.391 8.148 1 97.94 120 ASP A CA 1
ATOM 973 C C . ASP A 1 120 ? -19.328 7.621 8.938 1 97.94 120 ASP A C 1
ATOM 975 O O . ASP A 1 120 ? -19.484 7.402 10.141 1 97.94 120 ASP A O 1
ATOM 979 N N . PHE A 1 121 ? -18.312 7.27 8.305 1 98.25 121 PHE A N 1
ATOM 980 C CA . PHE A 1 121 ? -17.203 6.57 8.938 1 98.25 121 PHE A CA 1
ATOM 981 C C . PHE A 1 121 ? -16.594 7.414 10.055 1 98.25 121 PHE A C 1
ATOM 983 O O . PHE A 1 121 ? -16.391 6.93 11.164 1 98.25 121 PHE A O 1
ATOM 990 N N . MET A 1 122 ? -16.312 8.703 9.758 1 97.31 122 MET A N 1
ATOM 991 C CA . MET A 1 122 ? -15.688 9.609 10.719 1 97.31 122 MET A CA 1
ATOM 992 C C . MET A 1 122 ? -16.562 9.773 11.961 1 97.31 122 MET A C 1
ATOM 994 O O . MET A 1 122 ? -16.078 9.648 13.086 1 97.31 122 MET A O 1
ATOM 998 N N . VAL A 1 123 ? -17.781 9.93 11.742 1 95.56 123 VAL A N 1
ATOM 999 C CA . VAL A 1 123 ? -18.688 10.297 12.828 1 95.56 123 VAL A CA 1
ATOM 1000 C C . VAL A 1 123 ? -19.062 9.055 13.633 1 95.56 123 VAL A C 1
ATOM 1002 O O . VAL A 1 123 ? -19.062 9.078 14.867 1 95.56 123 VAL A O 1
ATOM 1005 N N . ASN A 1 124 ? -19.25 7.926 12.992 1 96.12 124 ASN A N 1
ATOM 1006 C CA . ASN A 1 124 ? -19.859 6.789 13.672 1 96.12 124 ASN A CA 1
ATOM 1007 C C . ASN A 1 124 ? -18.828 5.727 14.023 1 96.12 124 ASN A C 1
ATOM 1009 O O . ASN A 1 124 ? -19.109 4.828 14.828 1 96.12 124 ASN A O 1
ATOM 1013 N N . LYS A 1 125 ? -17.734 5.801 13.469 1 96.06 125 LYS A N 1
ATOM 1014 C CA . LYS A 1 125 ? -16.766 4.75 13.734 1 96.06 125 LYS A CA 1
ATOM 1015 C C . LYS A 1 125 ? -15.469 5.328 14.312 1 96.06 125 LYS A C 1
ATOM 1017 O O . LYS A 1 125 ? -15.156 5.098 15.477 1 96.06 125 LYS A O 1
ATOM 1022 N N . LEU A 1 126 ? -14.789 6.219 13.594 1 95.31 126 LEU A N 1
ATOM 1023 C CA . LEU A 1 126 ? -13.469 6.656 14.031 1 95.31 126 LEU A CA 1
ATOM 1024 C C . LEU A 1 126 ? -13.562 7.523 15.281 1 95.31 126 LEU A C 1
ATOM 1026 O O . LEU A 1 126 ? -12.93 7.227 16.297 1 95.31 126 LEU A O 1
ATOM 1030 N N . THR A 1 127 ? -14.352 8.578 15.172 1 90.81 127 THR A N 1
ATOM 1031 C CA . THR A 1 127 ? -14.383 9.523 16.281 1 90.81 127 THR A CA 1
ATOM 1032 C C . THR A 1 127 ? -15.188 8.961 17.453 1 90.81 127 THR A C 1
ATOM 1034 O O . THR A 1 127 ? -15.203 9.539 18.531 1 90.81 127 THR A O 1
ATOM 1037 N N . SER A 1 128 ? -15.812 7.82 17.203 1 87.94 128 SER A N 1
ATOM 1038 C CA . SER A 1 128 ? -16.484 7.121 18.297 1 87.94 128 SER A CA 1
ATOM 1039 C C . SER A 1 128 ? -15.484 6.324 19.125 1 87.94 128 SER A C 1
ATOM 1041 O O . SER A 1 128 ? -15.805 5.898 20.234 1 87.94 128 SER A O 1
ATOM 1043 N N . LEU A 1 129 ? -14.305 6.082 18.516 1 87.44 129 LEU A N 1
ATOM 1044 C CA . LEU A 1 129 ? -13.25 5.453 19.312 1 87.44 129 LEU A CA 1
ATOM 1045 C C . LEU A 1 129 ? -12.883 6.324 20.516 1 87.44 129 LEU A C 1
ATOM 1047 O O . LEU A 1 129 ? -12.836 7.551 20.406 1 87.44 129 LEU A O 1
ATOM 1051 N N . LYS A 1 130 ? -12.586 5.695 21.547 1 83.81 130 LYS A N 1
ATOM 1052 C CA . LYS A 1 130 ? -12.273 6.418 22.781 1 83.81 130 LYS A CA 1
ATOM 1053 C C . LYS A 1 130 ? -10.922 7.117 22.672 1 83.81 130 LYS A C 1
ATOM 1055 O O . LYS A 1 130 ? -10.031 6.656 21.953 1 83.81 130 LYS A O 1
ATOM 1060 N N . HIS A 1 131 ? -10.766 8.336 23.094 1 87.06 131 HIS A N 1
ATOM 1061 C CA . HIS A 1 131 ? -9.492 8.969 23.422 1 87.06 131 HIS A CA 1
ATOM 1062 C C . HIS A 1 131 ? -8.953 9.766 22.234 1 87.06 131 HIS A C 1
ATOM 1064 O O . HIS A 1 131 ? -7.785 10.164 22.234 1 87.06 131 HIS A O 1
ATOM 1070 N N . ILE A 1 132 ? -9.742 9.883 21.188 1 94.31 132 ILE A N 1
ATOM 1071 C CA . ILE A 1 132 ? -9.312 10.766 20.109 1 94.31 132 ILE A CA 1
ATOM 1072 C C . ILE A 1 132 ? -9.531 12.219 20.516 1 94.31 132 ILE A C 1
ATOM 1074 O O . ILE A 1 132 ? -10.641 12.609 20.891 1 94.31 132 ILE A O 1
ATOM 1078 N N . GLY A 1 133 ? -8.508 12.891 20.531 1 94.56 133 GLY A N 1
ATOM 1079 C CA . GLY A 1 133 ? -8.586 14.305 20.859 1 94.56 133 GLY A CA 1
ATOM 1080 C C . GLY A 1 133 ? -8.93 15.18 19.672 1 94.56 133 GLY A C 1
ATOM 1081 O O . GLY A 1 133 ? -9.797 16.047 19.75 1 94.56 133 GLY A O 1
ATOM 1082 N N . SER A 1 134 ? -8.266 15.031 18.562 1 95.31 134 SER A N 1
ATOM 1083 C CA . SER A 1 134 ? -8.539 15.758 17.344 1 95.31 134 SER A CA 1
ATOM 1084 C C . SER A 1 134 ? -8.164 14.938 16.109 1 95.31 134 SER A C 1
ATOM 1086 O O . SER A 1 134 ? -7.352 14.016 16.203 1 95.31 134 SER A O 1
ATOM 1088 N N . SER A 1 135 ? -8.812 15.219 15.086 1 95.81 135 SER A N 1
ATOM 1089 C CA . SER A 1 135 ? -8.523 14.609 13.789 1 95.81 135 SER A CA 1
ATOM 1090 C C . SER A 1 135 ? -8.562 15.648 12.672 1 95.81 135 SER A C 1
ATOM 1092 O O . SER A 1 135 ? -9.359 16.578 12.719 1 95.81 135 SER A O 1
ATOM 1094 N N . HIS A 1 136 ? -7.652 15.5 11.758 1 96.5 136 HIS A N 1
ATOM 1095 C CA . HIS A 1 136 ? -7.566 16.344 10.57 1 96.5 136 HIS A CA 1
ATOM 1096 C C . HIS A 1 136 ? -7.398 15.5 9.305 1 96.5 136 HIS A C 1
ATOM 1098 O O . HIS A 1 136 ? -6.418 14.758 9.18 1 96.5 136 HIS A O 1
ATOM 1104 N N . SER A 1 137 ? -8.352 15.734 8.414 1 97.25 137 SER A N 1
ATOM 1105 C CA . SER A 1 137 ? -8.328 14.891 7.219 1 97.25 137 SER A CA 1
ATOM 1106 C C . SER A 1 137 ? -7.863 15.68 6 1 97.25 137 SER A C 1
ATOM 1108 O O . SER A 1 137 ? -8.25 16.844 5.816 1 97.25 137 SER A O 1
ATOM 1110 N N . THR A 1 138 ? -6.969 15.094 5.285 1 98 138 THR A N 1
ATOM 1111 C CA . THR A 1 138 ? -6.562 15.555 3.963 1 98 138 THR A CA 1
ATOM 1112 C C . THR A 1 138 ? -7.055 14.594 2.883 1 98 138 THR A C 1
ATOM 1114 O O . THR A 1 138 ? -6.902 13.383 3.01 1 98 138 THR A O 1
ATOM 1117 N N . PHE A 1 139 ? -7.613 15.164 1.821 1 98.38 139 PHE A N 1
ATOM 1118 C CA . PHE A 1 139 ? -8.25 14.305 0.829 1 98.38 139 PHE A CA 1
ATOM 1119 C C . PHE A 1 139 ? -7.387 14.188 -0.423 1 98.38 139 PHE A C 1
ATOM 1121 O O . PHE A 1 139 ? -6.812 15.18 -0.877 1 98.38 139 PHE A O 1
ATOM 1128 N N . MET A 1 140 ? -7.352 13.008 -0.977 1 98.56 140 MET A N 1
ATOM 1129 C CA . MET A 1 140 ? -6.633 12.781 -2.227 1 98.56 140 MET A CA 1
ATOM 1130 C C . MET A 1 140 ? -7.414 13.336 -3.414 1 98.56 140 MET A C 1
ATOM 1132 O O . MET A 1 140 ? -8.531 12.898 -3.682 1 98.56 140 MET A O 1
ATOM 1136 N N . ILE A 1 141 ? -6.801 14.266 -4.078 1 97.12 141 ILE A N 1
ATOM 1137 C CA . ILE A 1 141 ? -7.391 14.836 -5.285 1 97.12 141 ILE A CA 1
ATOM 1138 C C . ILE A 1 141 ? -6.871 14.102 -6.512 1 97.12 141 ILE A C 1
ATOM 1140 O O . ILE A 1 141 ? -7.543 14.047 -7.547 1 97.12 141 ILE A O 1
ATOM 1144 N N . GLY A 1 142 ? -5.734 13.531 -6.34 1 97.56 142 GLY A N 1
ATOM 1145 C CA . GLY A 1 142 ? -5.121 12.766 -7.414 1 97.56 142 GLY A CA 1
ATOM 1146 C C . GLY A 1 142 ? -4.121 11.734 -6.914 1 97.56 142 GLY A C 1
ATOM 1147 O O . GLY A 1 142 ? -3.391 11.992 -5.953 1 97.56 142 GLY A O 1
ATOM 1148 N N . GLU A 1 143 ? -4.117 10.664 -7.566 1 98.44 143 GLU A N 1
ATOM 1149 C CA . GLU A 1 143 ? -3.133 9.625 -7.277 1 98.44 143 GLU A CA 1
ATOM 1150 C C . GLU A 1 143 ? -1.956 9.695 -8.242 1 98.44 143 GLU A C 1
ATOM 1152 O O . GLU A 1 143 ? -2.07 9.273 -9.398 1 98.44 143 GLU A O 1
ATOM 1157 N N . VAL A 1 144 ? -0.859 10.18 -7.766 1 98.56 144 VAL A N 1
ATOM 1158 C CA . VAL A 1 144 ? 0.297 10.398 -8.633 1 98.56 144 VAL A CA 1
ATOM 1159 C C . VAL A 1 144 ? 1.107 9.109 -8.742 1 98.56 144 VAL A C 1
ATOM 1161 O O . VAL A 1 144 ? 1.573 8.75 -9.828 1 98.56 144 VAL A O 1
ATOM 1164 N N . LYS A 1 145 ? 1.288 8.477 -7.672 1 98.62 145 LYS A N 1
ATOM 1165 C CA . LYS A 1 145 ? 2.021 7.215 -7.598 1 98.62 145 LYS A CA 1
ATOM 1166 C C . LYS A 1 145 ? 1.45 6.309 -6.512 1 98.62 145 LYS A C 1
ATOM 1168 O O . LYS A 1 145 ? 1.068 6.781 -5.441 1 98.62 145 LYS A O 1
ATOM 1173 N N . ASN A 1 146 ? 1.297 5.074 -6.762 1 98.5 146 ASN A N 1
ATOM 1174 C CA . ASN A 1 146 ? 0.841 4.055 -5.82 1 98.5 146 ASN A CA 1
ATOM 1175 C C . ASN A 1 146 ? 1.383 2.676 -6.184 1 98.5 146 ASN A C 1
ATOM 1177 O O . ASN A 1 146 ? 0.941 2.064 -7.156 1 98.5 146 ASN A O 1
ATOM 1181 N N . THR A 1 147 ? 2.404 2.242 -5.484 1 98.5 147 THR A N 1
ATOM 1182 C CA . THR A 1 147 ? 2.998 0.941 -5.773 1 98.5 147 THR A CA 1
ATOM 1183 C C . THR A 1 147 ? 3.346 0.206 -4.48 1 98.5 147 THR A C 1
ATOM 1185 O O . THR A 1 147 ? 3.561 0.834 -3.443 1 98.5 147 THR A O 1
ATOM 1188 N N . THR A 1 148 ? 3.303 -1.108 -4.551 1 98.62 148 THR A N 1
ATOM 1189 C CA . THR A 1 148 ? 3.777 -1.941 -3.453 1 98.62 148 THR A CA 1
ATOM 1190 C C . THR A 1 148 ? 5.191 -2.443 -3.725 1 98.62 148 THR A C 1
ATOM 1192 O O . THR A 1 148 ? 5.777 -3.146 -2.898 1 98.62 148 THR A O 1
ATOM 1195 N N . SER A 1 149 ? 5.738 -2.02 -4.836 1 98.5 149 SER A N 1
ATOM 1196 C CA . SER A 1 149 ? 7.004 -2.59 -5.289 1 98.5 149 SER A CA 1
ATOM 1197 C C . SER A 1 149 ? 8.188 -1.779 -4.773 1 98.5 149 SER A C 1
ATOM 1199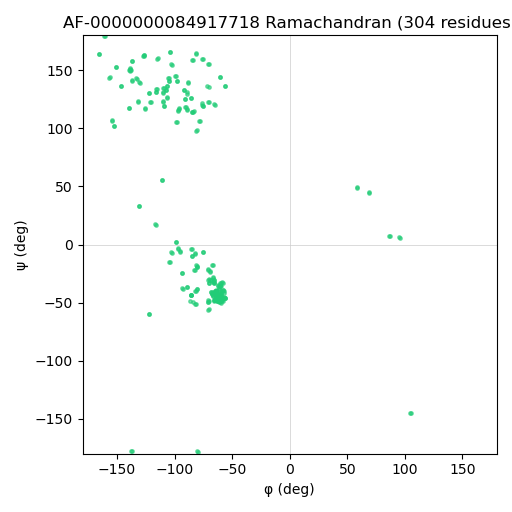 O O . SER A 1 149 ? 8.18 -0.548 -4.84 1 98.5 149 SER A O 1
ATOM 1201 N N . TYR A 1 150 ? 9.125 -2.49 -4.27 1 98.44 150 TYR A N 1
ATOM 1202 C CA . TYR A 1 150 ? 10.422 -1.916 -3.912 1 98.44 150 TYR A CA 1
ATOM 1203 C C . TYR A 1 150 ? 11.445 -2.166 -5.008 1 98.44 150 TYR A C 1
ATOM 1205 O O . TYR A 1 150 ? 11.484 -3.248 -5.598 1 98.44 150 TYR A O 1
ATOM 1213 N N . LYS A 1 151 ? 12.242 -1.156 -5.23 1 97.25 151 LYS A N 1
ATOM 1214 C CA . LYS A 1 151 ? 13.367 -1.319 -6.148 1 97.25 151 LYS A CA 1
ATOM 1215 C C . LYS A 1 151 ? 14.664 -1.582 -5.387 1 97.25 151 LYS A C 1
ATOM 1217 O O . LYS A 1 151 ? 14.867 -1.054 -4.293 1 97.25 151 LYS A O 1
ATOM 1222 N N . PHE A 1 152 ? 15.477 -2.396 -5.992 1 95.56 152 PHE A N 1
ATOM 1223 C CA . PHE A 1 152 ? 16.75 -2.721 -5.355 1 95.56 152 PHE A CA 1
ATOM 1224 C C . PHE A 1 152 ? 17.906 -1.998 -6.047 1 95.56 152 PHE A C 1
ATOM 1226 O O . PHE A 1 152 ? 17.859 -1.779 -7.258 1 95.56 152 PHE A O 1
ATOM 1233 N N . SER A 1 153 ? 18.812 -1.622 -5.203 1 89.44 153 SER A N 1
ATOM 1234 C CA . SER A 1 153 ? 20.047 -1.092 -5.746 1 89.44 153 SER A CA 1
ATOM 1235 C C . SER A 1 153 ? 21.062 -2.205 -6.004 1 89.44 153 SER A C 1
ATOM 1237 O O . SER A 1 153 ? 21.156 -3.154 -5.223 1 89.44 153 SER A O 1
ATOM 1239 N N . TYR A 1 154 ? 21.781 -2.07 -7.199 1 81.62 154 TYR A N 1
ATOM 1240 C CA . TYR A 1 154 ? 22.766 -3.09 -7.562 1 81.62 154 TYR A CA 1
ATOM 1241 C C . TYR A 1 154 ? 24.188 -2.568 -7.383 1 81.62 154 TYR A C 1
ATOM 1243 O O . TYR A 1 154 ? 24.438 -1.367 -7.512 1 81.62 154 TYR A O 1
ATOM 1251 N N . MET B 1 1 ? -20.078 -1.845 -12.188 1 60.16 1 MET B N 1
ATOM 1252 C CA . MET B 1 1 ? -20.422 -3.262 -12.289 1 60.16 1 MET B CA 1
ATOM 1253 C C . MET B 1 1 ? -20.828 -3.816 -10.93 1 60.16 1 MET B C 1
ATOM 1255 O O . MET B 1 1 ? -20.328 -3.373 -9.891 1 60.16 1 MET B O 1
ATOM 1259 N N . ASN B 1 2 ? -21.969 -4.453 -10.906 1 79.75 2 ASN B N 1
ATOM 1260 C CA . ASN B 1 2 ? -22.516 -4.965 -9.648 1 79.75 2 ASN B CA 1
ATOM 1261 C C . ASN B 1 2 ? -21.875 -6.289 -9.258 1 79.75 2 ASN B C 1
ATOM 1263 O O . ASN B 1 2 ? -22.016 -7.289 -9.961 1 79.75 2 ASN B O 1
ATOM 1267 N N . LEU B 1 3 ? -20.891 -6.262 -8.375 1 91.88 3 LEU B N 1
ATOM 1268 C CA . LEU B 1 3 ? -20.266 -7.469 -7.836 1 91.88 3 LEU B CA 1
ATOM 1269 C C . LEU B 1 3 ? -21.266 -8.273 -7.008 1 91.88 3 LEU B C 1
ATOM 1271 O O . LEU B 1 3 ? -21.906 -7.73 -6.105 1 91.88 3 LEU B O 1
ATOM 1275 N N . ASP B 1 4 ? -21.5 -9.5 -7.426 1 94.88 4 ASP B N 1
ATOM 1276 C CA . ASP B 1 4 ? -22.344 -10.312 -6.559 1 94.88 4 ASP B CA 1
ATOM 1277 C C . ASP B 1 4 ? -21.547 -10.867 -5.379 1 94.88 4 ASP B C 1
ATOM 1279 O O . ASP B 1 4 ? -20.375 -10.547 -5.207 1 94.88 4 ASP B O 1
ATOM 1283 N N . ILE B 1 5 ? -22.219 -11.641 -4.562 1 95.94 5 ILE B N 1
ATOM 1284 C CA . ILE B 1 5 ? -21.641 -12.117 -3.309 1 95.94 5 ILE B CA 1
ATOM 1285 C C . ILE B 1 5 ? -20.453 -13.016 -3.598 1 95.94 5 ILE B C 1
ATOM 1287 O O . ILE B 1 5 ? -19.438 -12.961 -2.896 1 95.94 5 ILE B O 1
ATOM 1291 N N . ILE B 1 6 ? -20.547 -13.828 -4.59 1 96.38 6 ILE B N 1
ATOM 1292 C CA . ILE B 1 6 ? -19.484 -14.766 -4.93 1 96.38 6 ILE B CA 1
ATOM 1293 C C . ILE B 1 6 ? -18.25 -14 -5.402 1 96.38 6 ILE B C 1
ATOM 1295 O O . ILE B 1 6 ? -17.125 -14.312 -5.008 1 96.38 6 ILE B O 1
ATOM 1299 N N . ASP B 1 7 ? -18.469 -12.977 -6.273 1 97.25 7 ASP B N 1
ATOM 1300 C CA . ASP B 1 7 ? -17.375 -12.148 -6.73 1 97.25 7 ASP B CA 1
ATOM 1301 C C . ASP B 1 7 ? -16.625 -11.516 -5.551 1 97.25 7 ASP B C 1
ATOM 1303 O O . ASP B 1 7 ? -15.398 -11.508 -5.516 1 97.25 7 ASP B O 1
ATOM 1307 N N . LYS B 1 8 ? -17.422 -11 -4.645 1 97.31 8 LYS B N 1
ATOM 1308 C CA . LYS B 1 8 ? -16.844 -10.352 -3.473 1 97.31 8 LYS B CA 1
ATOM 1309 C C . LYS B 1 8 ? -16 -11.328 -2.658 1 97.31 8 LYS B C 1
ATOM 1311 O O . LYS B 1 8 ? -14.867 -11.016 -2.281 1 97.31 8 LYS B O 1
ATOM 1316 N N . LYS B 1 9 ? -16.5 -12.453 -2.43 1 97.62 9 LYS B N 1
ATOM 1317 C CA . LYS B 1 9 ? -15.773 -13.477 -1.677 1 97.62 9 LYS B CA 1
ATOM 1318 C C . LYS B 1 9 ? -14.5 -13.891 -2.404 1 97.62 9 LYS B C 1
ATOM 1320 O O . LYS B 1 9 ? -13.445 -14.062 -1.782 1 97.62 9 LYS B O 1
ATOM 1325 N N . LEU B 1 10 ? -14.664 -14.07 -3.66 1 98.19 10 LEU B N 1
ATOM 1326 C CA . LEU B 1 10 ? -13.531 -14.453 -4.492 1 98.19 10 LEU B CA 1
ATOM 1327 C C . LEU B 1 10 ? -12.414 -13.414 -4.41 1 98.19 10 LEU B C 1
ATOM 1329 O O . LEU B 1 10 ? -11.25 -13.766 -4.219 1 98.19 10 LEU B O 1
ATOM 1333 N N . LEU B 1 11 ? -12.781 -12.195 -4.512 1 98.5 11 LEU B N 1
ATOM 1334 C CA . LEU B 1 11 ? -11.812 -11.109 -4.438 1 98.5 11 LEU B CA 1
ATOM 1335 C C . LEU B 1 11 ? -11.141 -11.07 -3.068 1 98.5 11 LEU B C 1
ATOM 1337 O O . LEU B 1 11 ? -9.938 -10.828 -2.967 1 98.5 11 LEU B O 1
ATOM 1341 N N . GLU B 1 12 ? -11.898 -11.297 -2.029 1 98.5 12 GLU B N 1
ATOM 1342 C CA . GLU B 1 12 ? -11.328 -11.312 -0.685 1 98.5 12 GLU B CA 1
ATOM 1343 C C . GLU B 1 12 ? -10.32 -12.445 -0.526 1 98.5 12 GLU B C 1
ATOM 1345 O O . GLU B 1 12 ? -9.25 -12.258 0.058 1 98.5 12 GLU B O 1
ATOM 1350 N N . LEU B 1 13 ? -10.625 -13.586 -1.07 1 98.69 13 LEU B N 1
ATOM 1351 C CA . LEU B 1 13 ? -9.727 -14.727 -1.002 1 98.69 13 LEU B CA 1
ATOM 1352 C C . LEU B 1 13 ? -8.445 -14.453 -1.781 1 98.69 13 LEU B C 1
ATOM 1354 O O . LEU B 1 13 ? -7.344 -14.742 -1.301 1 98.69 13 LEU B O 1
ATOM 1358 N N . LEU B 1 14 ? -8.578 -13.852 -2.936 1 98.75 14 LEU B N 1
ATOM 1359 C CA . LEU B 1 14 ? -7.43 -13.586 -3.787 1 98.75 14 LEU B CA 1
ATOM 1360 C C . LEU B 1 14 ? -6.547 -12.5 -3.18 1 98.75 14 LEU B C 1
ATOM 1362 O O . LEU B 1 14 ? -5.324 -12.523 -3.336 1 98.75 14 LEU B O 1
ATOM 1366 N N . GLN B 1 15 ? -7.152 -11.547 -2.482 1 98.81 15 GLN B N 1
ATOM 1367 C CA . GLN B 1 15 ? -6.375 -10.523 -1.786 1 98.81 15 GLN B CA 1
ATOM 1368 C C . GLN B 1 15 ? -5.57 -11.133 -0.642 1 98.81 15 GLN B C 1
ATOM 1370 O O . GLN B 1 15 ? -4.5 -10.625 -0.291 1 98.81 15 GLN B O 1
ATOM 1375 N N . ALA B 1 16 ? -6.117 -12.195 -0.128 1 98.38 16 ALA B N 1
ATOM 1376 C CA . ALA B 1 16 ? -5.465 -12.859 1 1 98.38 16 ALA B CA 1
ATOM 1377 C C . ALA B 1 16 ? -4.344 -13.773 0.523 1 98.38 16 ALA B C 1
ATOM 1379 O O . ALA B 1 16 ? -3.287 -13.859 1.153 1 98.38 16 ALA B O 1
ATOM 1380 N N . ASP B 1 17 ? -4.613 -14.445 -0.546 1 98.19 17 ASP B N 1
ATOM 1381 C CA . ASP B 1 17 ? -3.67 -15.398 -1.121 1 98.19 17 ASP B CA 1
ATOM 1382 C C . ASP B 1 17 ? -3.908 -15.578 -2.619 1 98.19 17 ASP B C 1
ATOM 1384 O O . ASP B 1 17 ? -4.809 -16.312 -3.027 1 98.19 17 ASP B O 1
ATOM 1388 N N . ALA B 1 18 ? -3.021 -15.023 -3.336 1 98.06 18 ALA B N 1
ATOM 1389 C CA . ALA B 1 18 ? -3.188 -15.047 -4.789 1 98.06 18 ALA B CA 1
ATOM 1390 C C . ALA B 1 18 ? -2.645 -16.344 -5.379 1 98.06 18 ALA B C 1
ATOM 1392 O O . ALA B 1 18 ? -2.807 -16.609 -6.574 1 98.06 18 ALA B O 1
ATOM 1393 N N . LYS B 1 19 ? -2.078 -17.172 -4.605 1 96.19 19 LYS B N 1
ATOM 1394 C CA . LYS B 1 19 ? -1.49 -18.406 -5.102 1 96.19 19 LYS B CA 1
ATOM 1395 C C . LYS B 1 19 ? -2.473 -19.562 -4.977 1 96.19 19 LYS B C 1
ATOM 1397 O O . LYS B 1 19 ? -2.195 -20.672 -5.441 1 96.19 19 LYS B O 1
ATOM 1402 N N . MET B 1 20 ? -3.604 -19.312 -4.352 1 97.12 20 MET B N 1
ATOM 1403 C CA . MET B 1 20 ? -4.609 -20.375 -4.297 1 97.12 20 MET B CA 1
ATOM 1404 C C . MET B 1 20 ? -4.969 -20.844 -5.699 1 97.12 20 MET B C 1
ATOM 1406 O O . MET B 1 20 ? -5.16 -20.031 -6.609 1 97.12 20 MET B O 1
ATOM 1410 N N . THR B 1 21 ? -5.055 -22.156 -5.812 1 96.69 21 THR B N 1
ATOM 1411 C CA . THR B 1 21 ? -5.445 -22.719 -7.098 1 96.69 21 THR B CA 1
ATOM 1412 C C . THR B 1 21 ? -6.945 -22.562 -7.324 1 96.69 21 THR B C 1
ATOM 1414 O O . THR B 1 21 ? -7.707 -22.391 -6.371 1 96.69 21 THR B O 1
ATOM 1417 N N . THR B 1 22 ? -7.281 -22.656 -8.609 1 97.75 22 THR B N 1
ATOM 1418 C CA . THR B 1 22 ? -8.711 -22.625 -8.922 1 97.75 22 THR B CA 1
ATOM 1419 C C . THR B 1 22 ? -9.445 -23.75 -8.211 1 97.75 22 THR B C 1
ATOM 1421 O O . THR B 1 22 ? -10.594 -23.594 -7.805 1 97.75 22 THR B O 1
ATOM 1424 N N . LYS B 1 23 ? -8.797 -24.828 -8.039 1 98.12 23 LYS B N 1
ATOM 1425 C CA . LYS B 1 23 ? -9.383 -25.969 -7.34 1 98.12 23 LYS B CA 1
ATOM 1426 C C . LYS B 1 23 ? -9.641 -25.641 -5.871 1 98.12 23 LYS B C 1
ATOM 1428 O O . LYS B 1 23 ? -10.727 -25.906 -5.352 1 98.12 23 LYS B O 1
ATOM 1433 N N . GLU B 1 24 ? -8.711 -25.094 -5.188 1 98.5 24 GLU B N 1
ATOM 1434 C CA . GLU B 1 24 ? -8.875 -24.688 -3.793 1 98.5 24 GLU B CA 1
ATOM 1435 C C . GLU B 1 24 ? -10 -23.672 -3.641 1 98.5 24 GLU B C 1
ATOM 1437 O O . GLU B 1 24 ? -10.828 -23.781 -2.732 1 98.5 24 GLU B O 1
ATOM 1442 N N . LEU B 1 25 ? -10.008 -22.734 -4.531 1 98.62 25 LEU B N 1
ATOM 1443 C CA . LEU B 1 25 ? -11.039 -21.688 -4.504 1 98.62 25 LEU B CA 1
ATOM 1444 C C . LEU B 1 25 ? -12.422 -22.297 -4.727 1 98.62 25 LEU B C 1
ATOM 1446 O O . LEU B 1 25 ? -13.391 -21.891 -4.086 1 98.62 25 LEU B O 1
ATOM 1450 N N . SER B 1 26 ? -12.461 -23.203 -5.684 1 98.62 26 SER B N 1
ATOM 1451 C CA . SER B 1 26 ? -13.727 -23.875 -5.973 1 98.62 26 SER B CA 1
ATOM 1452 C C . SER B 1 26 ? -14.281 -24.562 -4.73 1 98.62 26 SER B C 1
ATOM 1454 O O . SER B 1 26 ? -15.484 -24.516 -4.473 1 98.62 26 SER B O 1
ATOM 1456 N N . LEU B 1 27 ? -13.492 -25.203 -3.932 1 98.5 27 LEU B N 1
ATOM 1457 C CA . LEU B 1 27 ? -13.891 -25.875 -2.703 1 98.5 27 LEU B CA 1
ATOM 1458 C C . LEU B 1 27 ? -14.367 -24.875 -1.66 1 98.5 27 LEU B C 1
ATOM 1460 O O . LEU B 1 27 ? -15.406 -25.062 -1.027 1 98.5 27 LEU B O 1
ATOM 1464 N N . LYS B 1 28 ? -13.688 -23.781 -1.554 1 98 28 LYS B N 1
ATOM 1465 C CA . LYS B 1 28 ? -14.023 -22.766 -0.553 1 98 28 LYS B CA 1
ATOM 1466 C C . LYS B 1 28 ? -15.32 -22.062 -0.9 1 98 28 LYS B C 1
ATOM 1468 O O . LYS B 1 28 ? -16.047 -21.594 -0.01 1 98 28 LYS B O 1
ATOM 1473 N N . LEU B 1 29 ? -15.594 -21.953 -2.16 1 98.12 29 LEU B N 1
ATOM 1474 C CA . LEU B 1 29 ? -16.734 -21.172 -2.6 1 98.12 29 LEU B CA 1
ATOM 1475 C C . LEU B 1 29 ? -17.906 -22.078 -2.971 1 98.12 29 LEU B C 1
ATOM 1477 O O . LEU B 1 29 ? -19 -21.594 -3.279 1 98.12 29 LEU B O 1
ATOM 1481 N N . ASN B 1 30 ? -17.656 -23.359 -2.971 1 98 30 ASN B N 1
ATOM 1482 C CA . ASN B 1 30 ? -18.656 -24.344 -3.373 1 98 30 ASN B CA 1
ATOM 1483 C C . ASN B 1 30 ? -19.141 -24.094 -4.797 1 98 30 ASN B C 1
ATOM 1485 O O . ASN B 1 30 ? -20.344 -24 -5.043 1 98 30 ASN B O 1
ATOM 1489 N N . LEU B 1 31 ? -18.188 -23.938 -5.664 1 98.19 31 LEU B N 1
ATOM 1490 C CA . LEU B 1 31 ? -18.391 -23.766 -7.102 1 98.19 31 LEU B CA 1
ATOM 1491 C C . LEU B 1 31 ? -17.562 -24.781 -7.887 1 98.19 31 LEU B C 1
ATOM 1493 O O . LEU B 1 31 ? -16.625 -25.375 -7.348 1 98.19 31 LEU B O 1
ATOM 1497 N N . SER B 1 32 ? -17.938 -24.938 -9.133 1 98.25 32 SER B N 1
ATOM 1498 C CA . SER B 1 32 ? -17.078 -25.734 -10 1 98.25 32 SER B CA 1
ATOM 1499 C C . SER B 1 32 ? -15.781 -25 -10.328 1 98.25 32 SER B C 1
ATOM 1501 O O . SER B 1 32 ? -15.734 -23.766 -10.281 1 98.25 32 SER B O 1
ATOM 1503 N N . VAL B 1 33 ? -14.789 -25.797 -10.641 1 98.5 33 VAL B N 1
ATOM 1504 C CA . VAL B 1 33 ? -13.5 -25.219 -11.023 1 98.5 33 VAL B CA 1
ATOM 1505 C C . VAL B 1 33 ? -13.688 -24.297 -12.227 1 98.5 33 VAL B C 1
ATOM 1507 O O . VAL B 1 33 ? -13.125 -23.203 -12.273 1 98.5 33 VAL B O 1
ATOM 1510 N N . THR B 1 34 ? -14.523 -24.719 -13.125 1 98.38 34 THR B N 1
ATOM 1511 C CA . THR B 1 34 ? -14.781 -23.953 -14.336 1 98.38 34 THR B CA 1
ATOM 1512 C C . THR B 1 34 ? -15.453 -22.625 -14 1 98.38 34 THR B C 1
ATOM 1514 O O . THR B 1 34 ? -15.086 -21.578 -14.539 1 98.38 34 THR B O 1
ATOM 1517 N N . ALA B 1 35 ? -16.391 -22.609 -13.117 1 98.19 35 ALA B N 1
ATOM 1518 C CA . ALA B 1 35 ? -17.109 -21.406 -12.703 1 98.19 35 ALA B CA 1
ATOM 1519 C C . ALA B 1 35 ? -16.141 -20.406 -12.062 1 98.19 35 ALA B C 1
ATOM 1521 O O . ALA B 1 35 ? -16.203 -19.203 -12.352 1 98.19 35 ALA B O 1
ATOM 1522 N N . VAL B 1 36 ? -15.273 -20.891 -11.203 1 98.5 36 VAL B N 1
ATOM 1523 C CA . VAL B 1 36 ? -14.289 -20.047 -10.547 1 98.5 36 VAL B CA 1
ATOM 1524 C C . VAL B 1 36 ? -13.359 -19.438 -11.594 1 98.5 36 VAL B C 1
ATOM 1526 O O . VAL B 1 36 ? -13.094 -18.219 -11.57 1 98.5 36 VAL B O 1
ATOM 1529 N N . TYR B 1 37 ? -12.938 -20.281 -12.492 1 98.19 37 TYR B N 1
ATOM 1530 C CA . TYR B 1 37 ? -12.023 -19.828 -13.547 1 98.19 37 TYR B CA 1
ATOM 1531 C C . TYR B 1 37 ? -12.648 -18.703 -14.359 1 98.19 37 TYR B C 1
ATOM 1533 O O . TYR B 1 37 ? -12.023 -17.656 -14.57 1 98.19 37 TYR B O 1
ATOM 1541 N N . GLU B 1 38 ? -13.805 -18.859 -14.75 1 98.19 38 GLU B N 1
ATOM 1542 C CA . GLU B 1 38 ? -14.508 -17.891 -15.578 1 98.19 38 GLU B CA 1
ATOM 1543 C C . GLU B 1 38 ? -14.727 -16.578 -14.82 1 98.19 38 GLU B C 1
ATOM 1545 O O . GLU B 1 38 ? -14.609 -15.5 -15.398 1 98.19 38 GLU B O 1
ATOM 1550 N N . ARG B 1 39 ? -15.039 -16.703 -13.602 1 98 39 ARG B N 1
ATOM 1551 C CA . ARG B 1 39 ? -15.266 -15.516 -12.797 1 98 39 ARG B CA 1
ATOM 1552 C C . ARG B 1 39 ? -13.969 -14.727 -12.602 1 98 39 ARG B C 1
ATOM 1554 O O . ARG B 1 39 ? -13.961 -13.5 -12.711 1 98 39 ARG B O 1
ATOM 1561 N N . ILE B 1 40 ? -12.906 -15.422 -12.336 1 98.06 40 ILE B N 1
ATOM 1562 C CA . ILE B 1 40 ? -11.617 -14.75 -12.18 1 98.06 40 ILE B CA 1
ATOM 1563 C C . ILE B 1 40 ? -11.242 -14.031 -13.469 1 98.06 40 ILE B C 1
ATOM 1565 O O . ILE B 1 40 ? -10.852 -12.867 -13.445 1 98.06 40 ILE B O 1
ATOM 1569 N N . LYS B 1 41 ? -11.375 -14.719 -14.555 1 97.75 41 LYS B N 1
ATOM 1570 C CA . LYS B 1 41 ? -11.047 -14.133 -15.852 1 97.75 41 LYS B CA 1
ATOM 1571 C C . LYS B 1 41 ? -11.898 -12.898 -16.125 1 97.75 41 LYS B C 1
ATOM 1573 O O . LYS B 1 41 ? -11.398 -11.906 -16.672 1 97.75 41 LYS B O 1
ATOM 1578 N N . LYS B 1 42 ? -13.109 -12.992 -15.781 1 97.56 42 LYS B N 1
ATOM 1579 C CA . LYS B 1 42 ? -14.008 -11.844 -15.938 1 97.56 42 LYS B CA 1
ATOM 1580 C C . LYS B 1 42 ? -13.539 -10.664 -15.094 1 97.56 42 LYS B C 1
ATOM 1582 O O . LYS B 1 42 ? -13.469 -9.531 -15.586 1 97.56 42 LYS B O 1
ATOM 1587 N N . LEU B 1 43 ? -13.258 -10.922 -13.836 1 98.06 43 LEU B N 1
ATOM 1588 C CA . LEU B 1 43 ? -12.812 -9.891 -12.914 1 98.06 43 LEU B CA 1
ATOM 1589 C C . LEU B 1 43 ? -11.508 -9.25 -13.398 1 98.06 43 LEU B C 1
ATOM 1591 O O . LEU B 1 43 ? -11.305 -8.047 -13.242 1 98.06 43 LEU B O 1
ATOM 1595 N N . GLU B 1 44 ? -10.633 -10.031 -14.008 1 98.06 44 GLU B N 1
ATOM 1596 C CA . GLU B 1 44 ? -9.391 -9.539 -14.594 1 98.06 44 GLU B CA 1
ATOM 1597 C C . GLU B 1 44 ? -9.656 -8.703 -15.836 1 98.06 44 GLU B C 1
ATOM 1599 O O . GLU B 1 44 ? -9.117 -7.602 -15.977 1 98.06 44 GLU B O 1
ATOM 1604 N N . ARG B 1 45 ? -10.445 -9.188 -16.703 1 97.19 45 ARG B N 1
ATOM 1605 C CA . ARG B 1 45 ? -10.758 -8.508 -17.953 1 97.19 45 ARG B CA 1
ATOM 1606 C C . ARG B 1 45 ? -11.414 -7.152 -17.688 1 97.19 45 ARG B C 1
ATOM 1608 O O . ARG B 1 45 ? -11.156 -6.184 -18.406 1 97.19 45 ARG B O 1
ATOM 1615 N N . GLU B 1 46 ? -12.188 -7.164 -16.672 1 96.75 46 GLU B N 1
ATOM 1616 C CA . GLU B 1 46 ? -12.898 -5.934 -16.344 1 96.75 46 GLU B CA 1
ATOM 1617 C C . GLU B 1 46 ? -12.008 -4.984 -15.547 1 96.75 46 GLU B C 1
ATOM 1619 O O . GLU B 1 46 ? -12.406 -3.855 -15.242 1 96.75 46 GLU B O 1
ATOM 1624 N N . GLY B 1 47 ? -10.867 -5.391 -15.141 1 97.19 47 GLY B N 1
ATOM 1625 C CA . GLY B 1 47 ? -9.875 -4.523 -14.531 1 97.19 47 GLY B CA 1
ATOM 1626 C C . GLY B 1 47 ? -10.055 -4.387 -13.031 1 97.19 47 GLY B C 1
ATOM 1627 O O . GLY B 1 47 ? -9.453 -3.51 -12.406 1 97.19 47 GLY B O 1
ATOM 1628 N N . LEU B 1 48 ? -11 -5.195 -12.43 1 97.88 48 LEU B N 1
ATOM 1629 C CA . LEU B 1 48 ? -11.156 -5.164 -10.977 1 97.88 48 LEU B CA 1
ATOM 1630 C C . LEU B 1 48 ? -9.891 -5.668 -10.289 1 97.88 48 LEU B C 1
ATOM 1632 O O . LEU B 1 48 ? -9.5 -5.145 -9.242 1 97.88 48 LEU B O 1
ATOM 1636 N N . ILE B 1 49 ? -9.422 -6.754 -10.875 1 98.31 49 ILE B N 1
ATOM 1637 C CA . ILE B 1 49 ? -8.109 -7.211 -10.445 1 98.31 49 ILE B CA 1
ATOM 1638 C C . ILE B 1 49 ? -7.023 -6.547 -11.297 1 98.31 49 ILE B C 1
ATOM 1640 O O . ILE B 1 49 ? -6.957 -6.762 -12.508 1 98.31 49 ILE B O 1
ATOM 1644 N N . ASN B 1 50 ? -6.211 -5.773 -10.703 1 96.62 50 ASN B N 1
ATOM 1645 C CA . ASN B 1 50 ? -5.176 -5.031 -11.406 1 96.62 50 ASN B CA 1
ATOM 1646 C C . ASN B 1 50 ? -3.951 -5.898 -11.688 1 96.62 50 ASN B C 1
ATOM 1648 O O . ASN B 1 50 ? -3.463 -5.949 -12.812 1 96.62 50 ASN B O 1
ATOM 1652 N N . LYS B 1 51 ? -3.438 -6.539 -10.695 1 97.75 51 LYS B N 1
ATOM 1653 C CA . LYS B 1 51 ? -2.289 -7.43 -10.836 1 97.75 51 LYS B CA 1
ATOM 1654 C C . LYS B 1 51 ? -2.119 -8.312 -9.602 1 97.75 51 LYS B C 1
ATOM 1656 O O . LYS B 1 51 ? -2.756 -8.078 -8.57 1 97.75 51 LYS B O 1
ATOM 1661 N N . TYR B 1 52 ? -1.357 -9.344 -9.727 1 98.75 52 TYR B N 1
ATOM 1662 C CA . TYR B 1 52 ? -0.945 -10.242 -8.656 1 98.75 52 TYR B CA 1
ATOM 1663 C C . TYR B 1 52 ? 0.517 -10.016 -8.289 1 98.75 52 TYR B C 1
ATOM 1665 O O . TYR B 1 52 ? 1.395 -10.07 -9.156 1 98.75 52 TYR B O 1
ATOM 1673 N N . VAL B 1 53 ? 0.74 -9.781 -6.973 1 98.88 53 VAL B N 1
ATOM 1674 C CA . VAL B 1 53 ? 2.102 -9.375 -6.637 1 98.88 53 VAL B CA 1
ATOM 1675 C C . VAL B 1 53 ? 2.557 -10.102 -5.371 1 98.88 53 VAL B C 1
ATOM 1677 O O . VAL B 1 53 ? 1.73 -10.57 -4.586 1 98.88 53 VAL B O 1
ATOM 1680 N N . ALA B 1 54 ? 3.85 -10.18 -5.223 1 98.81 54 ALA B N 1
ATOM 1681 C CA . ALA B 1 54 ? 4.449 -10.523 -3.938 1 98.81 54 ALA B CA 1
ATOM 1682 C C . ALA B 1 54 ? 4.625 -9.289 -3.064 1 98.81 54 ALA B C 1
ATOM 1684 O O . ALA B 1 54 ? 5.141 -8.266 -3.523 1 98.81 54 ALA B O 1
ATOM 1685 N N . LEU B 1 55 ? 4.109 -9.336 -1.896 1 98.88 55 LEU B N 1
ATOM 1686 C CA . LEU B 1 55 ? 4.414 -8.32 -0.894 1 98.88 55 LEU B CA 1
ATOM 1687 C C . LEU B 1 55 ? 5.645 -8.711 -0.08 1 98.88 55 LEU B C 1
ATOM 1689 O O . LEU B 1 55 ? 5.727 -9.828 0.423 1 98.88 55 LEU B O 1
ATOM 1693 N N . LEU B 1 56 ? 6.555 -7.773 0.014 1 98.69 56 LEU B N 1
ATOM 1694 C CA . LEU B 1 56 ? 7.809 -8.055 0.702 1 98.69 56 LEU B CA 1
ATOM 1695 C C . LEU B 1 56 ? 7.805 -7.461 2.105 1 98.69 56 LEU B C 1
ATOM 1697 O O . LEU B 1 56 ? 7.047 -6.531 2.389 1 98.69 56 LEU B O 1
ATOM 1701 N N . ASP B 1 57 ? 8.602 -8.062 2.975 1 97.94 57 ASP B N 1
ATOM 1702 C CA . ASP B 1 57 ? 8.875 -7.465 4.277 1 97.94 57 ASP B CA 1
ATOM 1703 C C . ASP B 1 57 ? 9.906 -6.336 4.164 1 97.94 57 ASP B C 1
ATOM 1705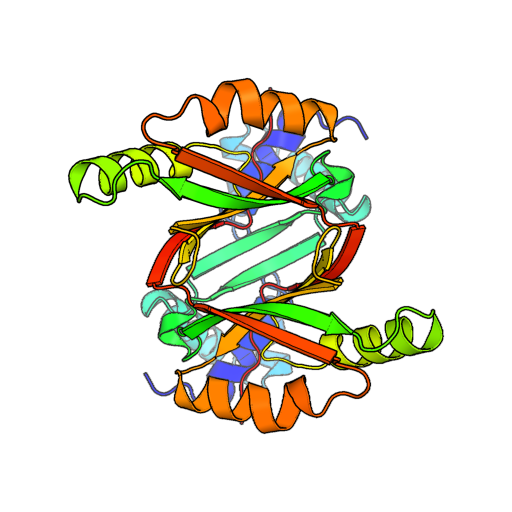 O O . ASP B 1 57 ? 11.102 -6.59 4.004 1 97.94 57 ASP B O 1
ATOM 1709 N N . ARG B 1 58 ? 9.438 -5.184 4.273 1 96.75 58 ARG B N 1
ATOM 1710 C CA . ARG B 1 58 ? 10.289 -4.027 4.016 1 96.75 58 ARG B CA 1
ATOM 1711 C C . ARG B 1 58 ? 11.477 -3.998 4.969 1 96.75 58 ARG B C 1
ATOM 1713 O O . ARG B 1 58 ? 12.562 -3.549 4.598 1 96.75 58 ARG B O 1
ATOM 1720 N N . ASN B 1 59 ? 11.312 -4.469 6.219 1 96.62 59 ASN B N 1
ATOM 1721 C CA . ASN B 1 59 ? 12.398 -4.48 7.188 1 96.62 59 ASN B CA 1
ATOM 1722 C C . ASN B 1 59 ? 13.516 -5.434 6.77 1 96.62 59 ASN B C 1
ATOM 1724 O O . ASN B 1 59 ? 14.695 -5.148 6.988 1 96.62 59 ASN B O 1
ATOM 1728 N N . LYS B 1 60 ? 13.156 -6.457 6.121 1 96.31 60 LYS B N 1
ATOM 1729 C CA . LYS B 1 60 ? 14.125 -7.492 5.758 1 96.31 60 LYS B CA 1
ATOM 1730 C C . LYS B 1 60 ? 14.844 -7.141 4.461 1 96.31 60 LYS B C 1
ATOM 1732 O O . LYS B 1 60 ? 15.836 -7.773 4.109 1 96.31 60 LYS B O 1
ATOM 1737 N N . ILE B 1 61 ? 14.391 -6.133 3.775 1 96.44 61 ILE B N 1
ATOM 1738 C CA . ILE B 1 61 ? 15.031 -5.773 2.518 1 96.44 61 ILE B CA 1
ATOM 1739 C C . ILE B 1 61 ? 15.641 -4.375 2.627 1 96.44 61 ILE B C 1
ATOM 1741 O O . ILE B 1 61 ? 15.812 -3.688 1.619 1 96.44 61 ILE B O 1
ATOM 1745 N N . GLU B 1 62 ? 15.805 -3.893 3.736 1 95.56 62 GLU B N 1
ATOM 1746 C CA . GLU B 1 62 ? 16.484 -2.637 4.047 1 95.56 62 GLU B CA 1
ATOM 1747 C C . GLU B 1 62 ? 15.68 -1.438 3.549 1 95.56 62 GLU B C 1
ATOM 1749 O O . GLU B 1 62 ? 16.234 -0.528 2.926 1 95.56 62 GLU B O 1
ATOM 1754 N N . LYS B 1 63 ? 14.414 -1.489 3.793 1 97.38 63 LYS B N 1
ATOM 1755 C CA . LYS B 1 63 ? 13.5 -0.387 3.525 1 97.38 63 LYS B CA 1
ATOM 1756 C C . LYS B 1 63 ? 12.625 -0.092 4.742 1 97.38 63 LYS B C 1
ATOM 1758 O O . LYS B 1 63 ? 11.453 0.272 4.602 1 97.38 63 LYS B O 1
ATOM 1763 N N . GLY B 1 64 ? 13.164 -0.275 5.883 1 97.56 64 GLY B N 1
ATOM 1764 C CA . GLY B 1 64 ? 12.375 -0.261 7.105 1 97.56 64 GLY B CA 1
ATOM 1765 C C . GLY B 1 64 ? 12.07 1.14 7.605 1 97.56 64 GLY B C 1
ATOM 1766 O O . GLY B 1 64 ? 11.18 1.331 8.43 1 97.56 64 GLY B O 1
ATOM 1767 N N . PHE B 1 65 ? 12.859 2.129 7.141 1 98.5 65 PHE B N 1
ATOM 1768 C CA . PHE B 1 65 ? 12.633 3.514 7.531 1 98.5 65 PHE B CA 1
ATOM 1769 C C . PHE B 1 65 ? 11.578 4.16 6.645 1 98.5 65 PHE B C 1
ATOM 1771 O O . PHE B 1 65 ? 11.781 4.32 5.441 1 98.5 65 PHE B O 1
ATOM 1778 N N . VAL B 1 66 ? 10.422 4.504 7.262 1 98.75 66 VAL B N 1
ATOM 1779 C CA . VAL B 1 66 ? 9.297 5.047 6.512 1 98.75 66 VAL B CA 1
ATOM 1780 C C . VAL B 1 66 ? 9.023 6.48 6.953 1 98.75 66 VAL B C 1
ATOM 1782 O O . VAL B 1 66 ? 9 6.773 8.148 1 98.75 66 VAL B O 1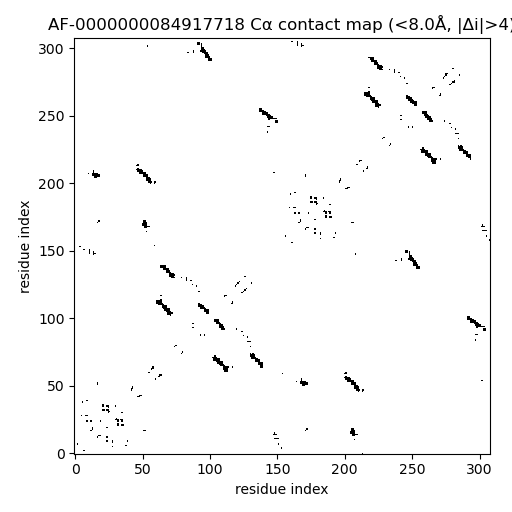
ATOM 1785 N N . ALA B 1 67 ? 8.852 7.324 6.008 1 98.75 67 ALA B N 1
ATOM 1786 C CA . ALA B 1 67 ? 8.477 8.711 6.258 1 98.75 67 ALA B CA 1
ATOM 1787 C C . ALA B 1 67 ? 7.289 9.125 5.391 1 98.75 67 ALA B C 1
ATOM 1789 O O . ALA B 1 67 ? 7.184 8.711 4.234 1 98.75 67 ALA B O 1
ATOM 1790 N N . LEU B 1 68 ? 6.402 9.859 5.98 1 98.69 68 LEU B N 1
ATOM 1791 C CA . LEU B 1 68 ? 5.395 10.602 5.23 1 98.69 68 LEU B CA 1
ATOM 1792 C C . LEU B 1 68 ? 5.824 12.055 5.039 1 98.69 68 LEU B C 1
ATOM 1794 O O . LEU B 1 68 ? 5.926 12.812 6.012 1 98.69 68 LEU B O 1
ATOM 1798 N N . CYS B 1 69 ? 6.035 12.383 3.809 1 98.5 69 CYS B N 1
ATOM 1799 C CA . CYS B 1 69 ? 6.586 13.695 3.504 1 98.5 69 CYS B CA 1
ATOM 1800 C C . CYS B 1 69 ? 5.531 14.594 2.859 1 98.5 69 CYS B C 1
ATOM 1802 O O . CYS B 1 69 ? 4.984 14.258 1.81 1 98.5 69 CYS B O 1
ATOM 1804 N N . HIS B 1 70 ? 5.266 15.719 3.564 1 98.25 70 HIS B N 1
ATOM 1805 C CA . HIS B 1 70 ? 4.34 16.719 3.066 1 98.25 70 HIS B CA 1
ATOM 1806 C C . HIS B 1 70 ? 5.07 17.781 2.248 1 98.25 70 HIS B C 1
ATOM 1808 O O . HIS B 1 70 ? 5.969 18.453 2.754 1 98.25 70 HIS B O 1
ATOM 1814 N N . VAL B 1 71 ? 4.609 18 0.985 1 98.06 71 VAL B N 1
ATOM 1815 C CA . VAL B 1 71 ? 5.348 18.859 0.067 1 98.06 71 VAL B CA 1
ATOM 1816 C C . VAL B 1 71 ? 4.453 20 -0.392 1 98.06 71 VAL B C 1
ATOM 1818 O O . VAL B 1 71 ? 3.287 19.797 -0.731 1 98.06 71 VAL B O 1
ATOM 1821 N N . LYS B 1 72 ? 4.973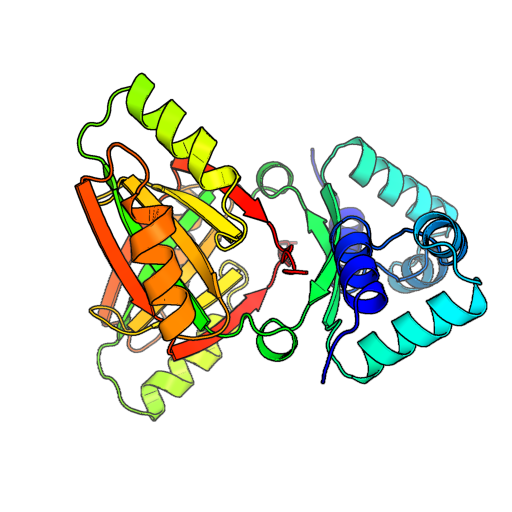 21.141 -0.294 1 97.38 72 LYS B N 1
ATOM 1822 C CA . LYS B 1 72 ? 4.375 22.328 -0.892 1 97.38 72 LYS B CA 1
ATOM 1823 C C . LYS B 1 72 ? 5.207 22.828 -2.07 1 97.38 72 LYS B C 1
ATOM 1825 O O . LYS B 1 72 ? 6.422 22.984 -1.957 1 97.38 72 LYS B O 1
ATOM 1830 N N . LEU B 1 73 ? 4.566 23.094 -3.211 1 96.94 73 LEU B N 1
ATOM 1831 C CA . LEU B 1 73 ? 5.258 23.625 -4.379 1 96.94 73 LEU B CA 1
ATOM 1832 C C . LEU B 1 73 ? 5.379 25.141 -4.301 1 96.94 73 LEU B C 1
ATOM 1834 O O . LEU B 1 73 ? 4.605 25.781 -3.594 1 96.94 73 LEU B O 1
ATOM 1838 N N . VAL B 1 74 ? 6.312 25.672 -5.016 1 94.06 74 VAL B N 1
ATOM 1839 C CA . VAL B 1 74 ? 6.547 27.109 -5.02 1 94.06 74 VAL B CA 1
ATOM 1840 C C . VAL B 1 74 ? 5.379 27.828 -5.699 1 94.06 74 VAL B C 1
ATOM 1842 O O . VAL B 1 74 ? 4.988 28.922 -5.293 1 94.06 74 VAL B O 1
ATOM 1845 N N . LYS B 1 75 ? 4.93 27.25 -6.75 1 92.19 75 LYS B N 1
ATOM 1846 C CA . LYS B 1 75 ? 3.771 27.734 -7.5 1 92.19 75 LYS B CA 1
ATOM 1847 C C . LYS B 1 75 ? 2.885 26.562 -7.945 1 92.19 75 LYS B C 1
ATOM 1849 O O . LYS B 1 75 ? 3.363 25.438 -8.117 1 92.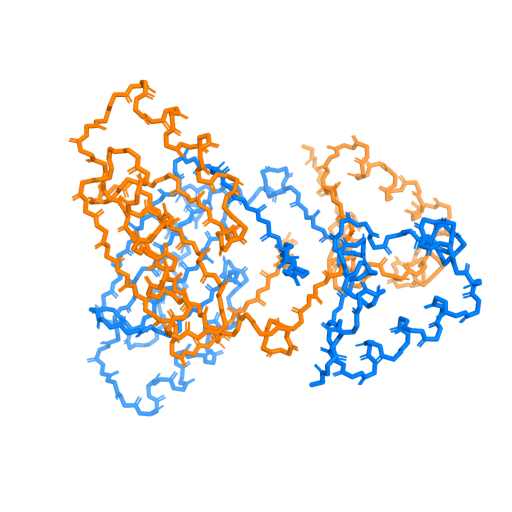19 75 LYS B O 1
ATOM 1854 N N . HIS B 1 76 ? 1.66 26.875 -8.062 1 89.5 76 HIS B N 1
ATOM 1855 C CA . HIS B 1 76 ? 0.705 25.828 -8.414 1 89.5 76 HIS B CA 1
ATOM 1856 C C . HIS B 1 76 ? 0.161 26.031 -9.828 1 89.5 76 HIS B C 1
ATOM 1858 O O . HIS B 1 76 ? -1.05 26.172 -10.016 1 89.5 76 HIS B O 1
ATOM 1864 N N . ASN B 1 77 ? 1.01 26.109 -10.719 1 91.31 77 ASN B N 1
ATOM 1865 C CA . ASN B 1 77 ? 0.525 26.141 -12.094 1 91.31 77 ASN B CA 1
ATOM 1866 C C . ASN B 1 77 ? 0.737 24.797 -12.781 1 91.31 77 ASN B C 1
ATOM 186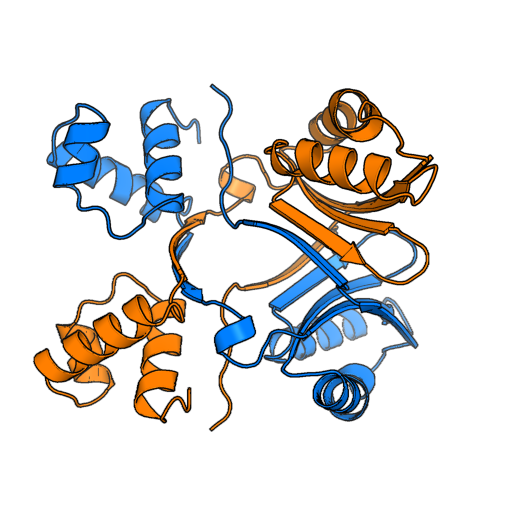8 O O . ASN B 1 77 ? 1.532 23.969 -12.32 1 91.31 77 ASN B O 1
ATOM 1872 N N . LYS B 1 78 ? 0.066 24.641 -13.906 1 93.69 78 LYS B N 1
ATOM 1873 C CA . LYS B 1 78 ? -0.048 23.359 -14.602 1 93.69 78 LYS B CA 1
ATOM 1874 C C . LYS B 1 78 ? 1.325 22.828 -14.992 1 93.69 78 LYS B C 1
ATOM 1876 O O . LYS B 1 78 ? 1.588 21.625 -14.883 1 93.69 78 LYS B O 1
ATOM 1881 N N . GLU B 1 79 ? 2.164 23.672 -15.461 1 94.31 79 GLU B N 1
ATOM 1882 C CA . GLU B 1 79 ? 3.488 23.266 -15.914 1 94.31 79 GLU B CA 1
ATOM 1883 C C . GLU B 1 79 ? 4.324 22.703 -14.766 1 94.31 79 GLU B C 1
ATOM 1885 O O . GLU B 1 79 ? 4.934 21.641 -14.898 1 94.31 79 GLU B O 1
ATOM 1890 N N . ILE B 1 80 ? 4.344 23.422 -13.703 1 93.56 80 ILE B N 1
ATOM 1891 C CA . ILE B 1 80 ? 5.113 23.016 -12.531 1 93.56 80 ILE B CA 1
ATOM 1892 C C . ILE B 1 80 ? 4.562 21.719 -11.969 1 93.56 80 ILE B C 1
ATOM 1894 O O . ILE B 1 80 ? 5.324 20.812 -11.617 1 93.56 80 ILE B O 1
ATOM 1898 N N . ILE B 1 81 ? 3.287 21.578 -11.906 1 95.19 81 ILE B N 1
ATOM 1899 C CA . ILE B 1 81 ? 2.617 20.391 -11.414 1 95.19 81 ILE B CA 1
ATOM 1900 C C . ILE B 1 81 ? 3 19.188 -12.289 1 95.19 81 ILE B C 1
ATOM 1902 O O . ILE B 1 81 ? 3.416 18.141 -11.773 1 95.19 81 ILE B O 1
ATOM 1906 N N . ASN B 1 82 ? 2.889 19.359 -13.555 1 96 82 ASN B N 1
ATOM 1907 C CA . ASN B 1 82 ? 3.215 18.281 -14.484 1 96 82 ASN B CA 1
ATOM 1908 C C . ASN B 1 82 ? 4.672 17.844 -14.344 1 96 82 ASN B C 1
ATOM 1910 O O . ASN B 1 82 ? 4.973 16.656 -14.367 1 96 82 ASN B O 1
ATOM 1914 N N . GLU B 1 83 ? 5.516 18.797 -14.227 1 95.88 83 GLU B N 1
ATOM 1915 C CA . GLU B 1 83 ? 6.938 18.5 -14.102 1 95.88 83 GLU B CA 1
ATOM 1916 C C . GLU B 1 83 ? 7.234 17.75 -12.805 1 95.88 83 GLU B C 1
ATOM 1918 O O . GLU B 1 83 ? 7.938 16.75 -12.812 1 95.88 83 GLU B O 1
ATOM 1923 N N . PHE B 1 84 ? 6.688 18.25 -11.703 1 96.56 84 PHE B N 1
ATOM 1924 C CA . PHE B 1 84 ? 6.898 17.594 -10.414 1 96.56 84 PHE B CA 1
ATOM 1925 C C . PHE B 1 84 ? 6.406 16.156 -10.453 1 96.56 84 PHE B C 1
ATOM 1927 O O . PHE B 1 84 ? 7.129 15.242 -10.062 1 96.56 84 PHE B O 1
ATOM 1934 N N . GLU B 1 85 ? 5.18 15.945 -10.961 1 97.38 85 GLU B N 1
ATOM 1935 C CA . GLU B 1 85 ? 4.574 14.617 -10.977 1 97.38 85 GLU B CA 1
ATOM 1936 C C . GLU B 1 85 ? 5.344 13.672 -11.898 1 97.38 85 GLU B C 1
ATOM 1938 O O . GLU B 1 85 ? 5.492 12.484 -11.594 1 97.38 85 GLU B O 1
ATOM 1943 N N . ALA B 1 86 ? 5.91 14.188 -12.969 1 96.81 86 ALA B N 1
ATOM 1944 C CA . ALA B 1 86 ? 6.691 13.375 -13.898 1 96.81 86 ALA B CA 1
ATOM 1945 C C . ALA B 1 86 ? 7.996 12.914 -13.258 1 96.81 86 ALA B C 1
ATOM 1947 O O . ALA B 1 86 ? 8.492 11.828 -13.562 1 96.81 86 ALA B O 1
ATOM 1948 N N . GLU B 1 87 ? 8.508 13.711 -12.367 1 96.69 87 GLU B N 1
ATOM 1949 C CA . GLU B 1 87 ? 9.797 13.406 -11.75 1 96.69 87 GLU B CA 1
ATOM 1950 C C . GLU B 1 87 ? 9.625 12.484 -10.547 1 96.69 87 GLU B C 1
ATOM 1952 O O . GLU B 1 87 ? 10.375 11.516 -10.383 1 96.69 87 GLU B O 1
ATOM 1957 N N . VAL B 1 88 ? 8.633 12.797 -9.758 1 97.75 88 VAL B N 1
ATOM 1958 C CA . VAL B 1 88 ? 8.477 12.078 -8.492 1 97.75 88 VAL B CA 1
ATOM 1959 C C . VAL B 1 88 ? 8.148 10.609 -8.773 1 97.75 88 VAL B C 1
ATOM 1961 O O . VAL B 1 88 ? 8.547 9.727 -8.008 1 97.75 88 VAL B O 1
ATOM 1964 N N . VAL B 1 89 ? 7.445 10.289 -9.906 1 98 89 VAL B N 1
ATOM 1965 C CA . VAL B 1 89 ? 7.031 8.93 -10.219 1 98 89 VAL B CA 1
ATOM 1966 C C . VAL B 1 89 ? 8.266 8.062 -10.5 1 98 89 VAL B C 1
ATOM 1968 O O . VAL B 1 89 ? 8.219 6.844 -10.336 1 98 89 VAL B O 1
ATOM 1971 N N . ASN B 1 90 ? 9.391 8.711 -10.773 1 96.69 90 ASN B N 1
ATOM 1972 C CA . ASN B 1 90 ? 10.602 7.988 -11.148 1 96.69 90 ASN B CA 1
ATOM 1973 C C . ASN B 1 90 ? 11.523 7.777 -9.953 1 96.69 90 ASN B C 1
ATOM 1975 O O . ASN B 1 90 ? 12.57 7.137 -10.078 1 96.69 90 ASN B O 1
ATOM 1979 N N . LEU B 1 91 ? 11.18 8.289 -8.836 1 97.75 91 LEU B N 1
ATOM 1980 C CA . LEU B 1 91 ? 11.961 8.094 -7.625 1 97.75 91 LEU B CA 1
ATOM 1981 C C . LEU B 1 91 ? 11.594 6.773 -6.949 1 97.75 91 LEU B C 1
ATOM 1983 O O . LEU B 1 91 ? 10.5 6.633 -6.402 1 97.75 91 LEU B O 1
ATOM 1987 N N . PRO B 1 92 ? 12.508 5.812 -6.879 1 97.69 92 PRO B N 1
ATOM 1988 C CA . PRO B 1 92 ? 12.164 4.484 -6.363 1 97.69 92 PRO B CA 1
ATOM 1989 C C . PRO B 1 92 ? 11.906 4.488 -4.855 1 97.69 92 PRO B C 1
ATOM 1991 O O . PRO B 1 92 ? 11.219 3.604 -4.344 1 97.69 92 PRO B O 1
ATOM 1994 N N . GLU B 1 93 ? 12.43 5.484 -4.164 1 98.5 93 GLU B N 1
ATOM 1995 C CA . GLU B 1 93 ? 12.234 5.594 -2.723 1 98.5 93 GLU B CA 1
ATOM 1996 C C . GLU B 1 93 ? 10.781 5.926 -2.387 1 98.5 93 GLU B C 1
ATOM 1998 O O . GLU B 1 93 ? 10.328 5.695 -1.263 1 98.5 93 GLU B O 1
ATOM 2003 N N . VAL B 1 94 ? 10.078 6.543 -3.387 1 98.75 94 VAL B N 1
ATOM 2004 C CA . VAL B 1 94 ? 8.688 6.945 -3.197 1 98.75 94 VAL B CA 1
ATOM 2005 C C . VAL B 1 94 ? 7.762 5.809 -3.619 1 98.75 94 VAL B C 1
ATOM 2007 O O . VAL B 1 94 ? 7.727 5.43 -4.793 1 98.75 94 VAL B O 1
ATOM 2010 N N . LEU B 1 95 ? 6.996 5.32 -2.66 1 98.81 95 LEU B N 1
ATOM 2011 C CA . LEU B 1 95 ? 6.051 4.262 -2.984 1 98.81 95 LEU B CA 1
ATOM 2012 C C . LEU B 1 95 ? 4.68 4.84 -3.328 1 98.81 95 LEU B C 1
ATOM 2014 O O . LEU B 1 95 ? 3.973 4.305 -4.184 1 98.81 95 LEU B O 1
ATOM 2018 N N . GLU B 1 96 ? 4.344 5.855 -2.609 1 98.81 96 GLU B N 1
ATOM 2019 C CA . GLU B 1 96 ? 3.076 6.535 -2.859 1 98.81 96 GLU B CA 1
ATOM 2020 C C . GLU B 1 96 ? 3.264 8.047 -2.908 1 98.81 96 GLU B C 1
ATOM 2022 O O . GLU B 1 96 ? 4.078 8.602 -2.166 1 98.81 96 GLU B O 1
ATOM 2027 N N . CYS B 1 97 ? 2.535 8.664 -3.791 1 98.81 97 CYS B N 1
ATOM 2028 C CA . CYS B 1 97 ? 2.432 10.117 -3.881 1 98.81 97 CYS B CA 1
ATOM 2029 C C . CYS B 1 97 ? 0.999 10.539 -4.172 1 98.81 97 CYS B C 1
ATOM 2031 O O . CYS B 1 97 ? 0.441 10.195 -5.215 1 98.81 97 CYS B O 1
ATOM 2033 N N . PHE B 1 98 ? 0.456 11.25 -3.256 1 98.69 98 PHE B N 1
ATOM 2034 C CA . PHE B 1 98 ? -0.915 11.734 -3.367 1 98.69 98 PHE B CA 1
ATOM 2035 C C . PHE B 1 98 ? -0.94 13.242 -3.568 1 98.69 98 PHE B C 1
ATOM 2037 O O . PHE B 1 98 ? -0.346 13.992 -2.787 1 98.69 98 PHE B O 1
ATOM 2044 N N . HIS B 1 99 ? -1.569 13.703 -4.668 1 98.5 99 HIS B N 1
ATOM 2045 C CA . HIS B 1 99 ? -2 15.094 -4.723 1 98.5 99 HIS B CA 1
ATOM 2046 C C . HIS B 1 99 ? -3.166 15.344 -3.771 1 98.5 99 HIS B C 1
ATOM 2048 O O . HIS B 1 99 ? -4.199 14.68 -3.861 1 98.5 99 HIS B O 1
ATOM 2054 N N . VAL B 1 100 ? -2.943 16.312 -2.852 1 98.19 100 VAL B N 1
ATOM 2055 C CA . VAL B 1 100 ? -3.922 16.375 -1.771 1 98.19 100 VAL B CA 1
ATOM 2056 C C . VAL B 1 100 ? -4.48 17.797 -1.651 1 98.19 100 VAL B C 1
ATOM 2058 O O . VAL B 1 100 ? -3.916 18.734 -2.213 1 98.19 100 VAL B O 1
ATOM 2061 N N . SER B 1 101 ? -5.621 17.844 -0.965 1 95.38 101 SER B N 1
ATOM 2062 C CA . SER B 1 101 ? -6.184 19.109 -0.529 1 95.38 101 SER B CA 1
ATOM 2063 C C . SER B 1 101 ? -5.512 19.609 0.75 1 95.38 101 SER B C 1
ATOM 2065 O O . SER B 1 101 ? -4.754 18.875 1.381 1 95.38 101 SER B O 1
ATOM 2067 N N . GLY B 1 102 ? -5.723 20.891 1.034 1 91.38 102 GLY B N 1
ATOM 2068 C CA . GLY B 1 102 ? -5.246 21.391 2.314 1 91.38 102 GLY B CA 1
ATOM 2069 C C . GLY B 1 102 ? -3.998 22.25 2.193 1 91.38 102 GLY B C 1
ATOM 2070 O O . GLY B 1 102 ? -3.803 22.938 1.188 1 91.38 102 GLY B O 1
ATOM 2071 N N . ASP B 1 103 ? -3.176 22.094 3.238 1 93.56 103 ASP B N 1
ATOM 2072 C CA . ASP B 1 103 ? -2.068 23.031 3.393 1 93.56 103 ASP B CA 1
ATOM 2073 C C . ASP B 1 103 ? -0.882 22.625 2.52 1 93.56 103 ASP B C 1
ATOM 2075 O O . ASP B 1 103 ? -0.021 23.453 2.217 1 93.56 103 ASP B O 1
ATOM 2079 N N . TYR B 1 104 ? -0.869 21.391 2.188 1 97.19 104 TYR B N 1
ATOM 2080 C CA . TYR B 1 104 ? 0.201 20.891 1.33 1 97.19 104 TYR B CA 1
ATOM 2081 C C . TYR B 1 104 ? -0.348 20.422 -0.014 1 97.19 104 TYR B C 1
ATOM 2083 O O . TYR B 1 104 ? -1.545 20.156 -0.145 1 97.19 104 TYR B O 1
ATOM 2091 N N . ASP B 1 105 ? 0.55 20.359 -0.974 1 97.81 105 ASP B N 1
ATOM 2092 C CA . ASP B 1 105 ? 0.135 19.969 -2.314 1 97.81 105 ASP B CA 1
ATOM 2093 C C . ASP B 1 105 ? 0.207 18.438 -2.482 1 97.81 105 ASP B C 1
ATOM 2095 O O . ASP B 1 105 ? -0.632 17.844 -3.16 1 97.81 105 ASP B O 1
ATOM 2099 N N . TYR B 1 106 ? 1.25 17.875 -1.83 1 98.31 106 TYR B N 1
ATOM 2100 C CA . TYR B 1 106 ? 1.45 16.438 -1.984 1 98.31 106 TYR B CA 1
ATOM 2101 C C . TYR B 1 106 ? 1.827 15.789 -0.655 1 98.31 106 TYR B C 1
ATOM 2103 O O . TYR B 1 106 ? 2.477 16.422 0.184 1 98.31 106 TYR B O 1
ATOM 2111 N N . ILE B 1 107 ? 1.435 14.539 -0.49 1 98.69 107 ILE B N 1
ATOM 2112 C CA . ILE B 1 107 ? 1.96 13.672 0.561 1 98.69 107 ILE B CA 1
ATOM 2113 C C . ILE B 1 107 ? 2.615 12.445 -0.063 1 98.69 107 ILE B C 1
ATOM 2115 O O . ILE B 1 107 ? 1.991 11.734 -0.854 1 98.69 107 ILE B O 1
ATOM 2119 N N . LEU B 1 108 ? 3.846 12.227 0.225 1 98.81 108 LEU B N 1
ATOM 2120 C CA . LEU B 1 108 ? 4.629 11.094 -0.265 1 98.81 108 LEU B CA 1
ATOM 2121 C C . LEU B 1 108 ? 4.867 10.078 0.845 1 98.81 108 LEU B C 1
ATOM 2123 O O . LEU B 1 108 ? 5.172 10.453 1.98 1 98.81 108 LEU B O 1
ATOM 2127 N N . LYS B 1 109 ? 4.723 8.836 0.543 1 98.88 109 LYS B N 1
ATOM 2128 C CA . LYS B 1 109 ? 5.242 7.762 1.384 1 98.88 109 LYS B CA 1
ATOM 2129 C C . LYS B 1 109 ? 6.605 7.285 0.884 1 98.88 109 LYS B C 1
ATOM 2131 O O . LYS B 1 109 ? 6.719 6.785 -0.237 1 98.88 109 LYS B O 1
ATOM 2136 N N . ILE B 1 110 ? 7.562 7.469 1.71 1 98.88 110 ILE B N 1
ATOM 2137 C CA . ILE B 1 110 ? 8.945 7.188 1.34 1 98.88 110 ILE B CA 1
ATOM 2138 C C . ILE B 1 110 ? 9.492 6.055 2.205 1 98.88 110 ILE B C 1
ATOM 2140 O O . ILE B 1 110 ? 9.328 6.066 3.428 1 98.88 110 ILE B O 1
ATOM 2144 N N . CYS B 1 111 ? 10.109 5.055 1.603 1 98.75 111 CYS B N 1
ATOM 2145 C CA . CYS B 1 111 ? 10.695 3.91 2.297 1 98.75 111 CYS B CA 1
ATOM 2146 C C . CYS B 1 111 ? 12.156 3.732 1.919 1 98.75 111 CYS B C 1
ATOM 2148 O O . CYS B 1 111 ? 12.484 3.537 0.746 1 98.75 111 CYS B O 1
ATOM 2150 N N . VAL B 1 112 ? 13.023 3.867 2.898 1 98.5 112 VAL B N 1
ATOM 2151 C CA . VAL B 1 112 ? 14.461 3.73 2.686 1 98.5 112 VAL B CA 1
ATOM 2152 C C . VAL B 1 112 ? 15.078 2.918 3.822 1 98.5 112 VAL B C 1
ATOM 2154 O O . VAL B 1 112 ? 14.367 2.387 4.676 1 98.5 112 VAL B O 1
ATOM 2157 N N . LYS B 1 113 ? 16.359 2.756 3.795 1 97.44 113 LYS B N 1
ATOM 2158 C CA . LYS B 1 113 ? 17.078 1.88 4.719 1 97.44 113 LYS B CA 1
ATOM 2159 C C . LYS B 1 113 ? 17.094 2.465 6.129 1 97.44 113 LYS B C 1
ATOM 2161 O O . LYS B 1 113 ? 16.844 1.752 7.105 1 97.44 113 LYS B O 1
ATOM 2166 N N . ASP B 1 114 ? 17.453 3.695 6.234 1 97.81 114 ASP B N 1
ATOM 2167 C CA . ASP B 1 114 ? 17.641 4.344 7.527 1 97.81 114 ASP B CA 1
ATOM 2168 C C . ASP B 1 114 ? 17.609 5.867 7.391 1 97.81 114 ASP B C 1
ATOM 2170 O O . ASP B 1 114 ? 17.375 6.391 6.297 1 97.81 114 ASP B O 1
ATOM 2174 N N . MET B 1 115 ? 17.766 6.469 8.5 1 97.56 115 MET B N 1
ATOM 2175 C CA . MET B 1 115 ? 17.672 7.926 8.539 1 97.56 115 MET B CA 1
ATOM 2176 C C . MET B 1 115 ? 18.75 8.562 7.668 1 97.56 115 MET B C 1
ATOM 2178 O O . MET B 1 115 ? 18.516 9.586 7.027 1 97.56 115 MET B O 1
ATOM 2182 N N . GLU B 1 116 ? 19.953 8.008 7.645 1 98.31 116 GLU B N 1
ATOM 2183 C CA . GLU B 1 116 ? 21.031 8.539 6.809 1 98.31 116 GLU B CA 1
ATOM 2184 C C . GLU B 1 116 ? 20.656 8.477 5.332 1 98.31 116 GLU B C 1
ATOM 2186 O O . GLU B 1 116 ? 20.859 9.445 4.594 1 98.31 116 GLU B O 1
ATOM 2191 N N . THR B 1 117 ? 20.141 7.352 4.91 1 98.06 117 THR B N 1
ATOM 2192 C CA . THR B 1 117 ? 19.703 7.191 3.529 1 98.06 117 THR B CA 1
ATOM 2193 C C . THR B 1 117 ? 18.562 8.172 3.213 1 98.06 117 THR B C 1
ATOM 2195 O O . THR B 1 117 ? 18.5 8.711 2.105 1 98.06 117 THR B O 1
ATOM 2198 N N . TYR B 1 118 ? 17.703 8.422 4.219 1 98.56 118 TYR B N 1
ATOM 2199 C CA . TYR B 1 118 ? 16.609 9.375 4.035 1 98.56 118 TYR B CA 1
ATOM 2200 C C . TYR B 1 118 ? 17.156 10.789 3.83 1 98.56 118 TYR B C 1
ATOM 2202 O O . TYR B 1 118 ? 16.703 11.508 2.936 1 98.56 118 TYR B O 1
ATOM 2210 N N . ARG B 1 119 ? 18.047 11.109 4.688 1 97.56 119 ARG B N 1
ATOM 2211 C CA . ARG B 1 119 ? 18.656 12.422 4.543 1 97.56 119 ARG B CA 1
ATOM 2212 C C . ARG B 1 119 ? 19.266 12.594 3.158 1 97.56 119 ARG B C 1
ATOM 2214 O O . ARG B 1 119 ? 19.078 13.625 2.51 1 97.56 119 ARG B O 1
ATOM 2221 N N . ASP B 1 120 ? 19.984 11.609 2.711 1 98 120 ASP B N 1
ATOM 2222 C CA . ASP B 1 120 ? 20.594 11.641 1.386 1 98 120 ASP B CA 1
ATOM 2223 C C . ASP B 1 120 ? 19.547 11.781 0.296 1 98 120 ASP B C 1
ATOM 2225 O O . ASP B 1 120 ? 19.688 12.586 -0.626 1 98 120 ASP B O 1
ATOM 2229 N N . PHE B 1 121 ? 18.531 11.055 0.419 1 98.25 121 PHE B N 1
ATOM 2230 C CA . PHE B 1 121 ? 17.422 11.109 -0.526 1 98.25 121 PHE B CA 1
ATOM 2231 C C . PHE B 1 121 ? 16.812 12.508 -0.558 1 98.25 121 PHE B C 1
ATOM 2233 O O . PHE B 1 121 ? 16.594 13.07 -1.633 1 98.25 121 PHE B O 1
ATOM 2240 N N . MET B 1 122 ? 16.516 13.086 0.633 1 97.31 122 MET B N 1
ATOM 2241 C CA . MET B 1 122 ? 15.891 14.398 0.741 1 97.31 122 MET B CA 1
ATOM 2242 C C . MET B 1 122 ? 16.766 15.469 0.099 1 97.31 122 MET B C 1
ATOM 2244 O O . MET B 1 122 ? 16.281 16.266 -0.704 1 97.31 122 MET B O 1
ATOM 2248 N N . VAL B 1 123 ? 17.984 15.398 0.359 1 95.62 123 VAL B N 1
ATOM 2249 C CA . VAL B 1 123 ? 18.875 16.469 -0.034 1 95.62 123 VAL B CA 1
ATOM 2250 C C . VAL B 1 123 ? 19.25 16.328 -1.508 1 95.62 123 VAL B C 1
ATOM 2252 O O . VAL B 1 123 ? 19.234 17.312 -2.258 1 95.62 123 VAL B O 1
ATOM 2255 N N . ASN B 1 124 ? 19.453 15.133 -1.995 1 96.12 124 ASN B N 1
ATOM 2256 C CA . ASN B 1 124 ? 20.062 14.953 -3.307 1 96.12 124 ASN B CA 1
ATOM 2257 C C . ASN B 1 124 ? 19.031 14.562 -4.359 1 96.12 124 ASN B C 1
ATOM 2259 O O . ASN B 1 124 ? 19.312 14.633 -5.559 1 96.12 124 ASN B O 1
ATOM 2263 N N . LYS B 1 125 ? 17.938 14.172 -3.951 1 96 125 LYS B N 1
ATOM 2264 C CA . LYS B 1 125 ? 16.969 13.719 -4.941 1 96 125 LYS B CA 1
ATOM 2265 C C . LYS B 1 125 ? 15.68 14.531 -4.848 1 96 125 LYS B C 1
ATOM 2267 O O . LYS B 1 125 ? 15.352 15.297 -5.758 1 96 125 LYS B O 1
ATOM 2272 N N . LEU B 1 126 ? 14.992 14.531 -3.695 1 95.38 126 LEU B N 1
ATOM 2273 C CA . LEU B 1 126 ? 13.672 15.133 -3.627 1 95.38 126 LEU B CA 1
ATOM 2274 C C . LEU B 1 126 ? 13.766 16.656 -3.725 1 95.38 126 LEU B C 1
ATOM 2276 O O . LEU B 1 126 ? 13.141 17.266 -4.598 1 95.38 126 LEU B O 1
ATOM 2280 N N . THR B 1 127 ? 14.539 17.234 -2.826 1 90.94 127 THR B N 1
ATOM 2281 C CA . THR B 1 127 ? 14.562 18.688 -2.777 1 90.94 127 THR B CA 1
ATOM 2282 C C . THR B 1 127 ? 15.375 19.25 -3.939 1 90.94 127 THR B C 1
ATOM 2284 O O . THR B 1 127 ? 15.375 20.469 -4.172 1 90.94 127 THR B O 1
ATOM 2287 N N . SER B 1 128 ? 16 18.344 -4.68 1 88.12 128 SER B N 1
ATOM 2288 C CA . SER B 1 128 ? 16.688 18.781 -5.898 1 88.12 128 SER B CA 1
ATOM 2289 C C . SER B 1 128 ? 15.695 18.922 -7.051 1 88.12 128 SER B C 1
ATOM 2291 O O . SER B 1 128 ? 16.016 19.531 -8.07 1 88.12 128 SER B O 1
ATOM 2293 N N . LEU B 1 129 ? 14.508 18.297 -6.871 1 87.62 129 LEU B N 1
ATOM 2294 C CA . LEU B 1 129 ? 13.461 18.531 -7.863 1 87.62 129 LEU B CA 1
ATOM 2295 C C . LEU B 1 129 ? 13.094 20 -7.934 1 87.62 129 LEU B C 1
ATOM 2297 O O . LEU B 1 129 ? 13.039 20.688 -6.906 1 87.62 129 LEU B O 1
ATOM 2301 N N . LYS B 1 130 ? 12.805 20.422 -9.086 1 83.81 130 LYS B N 1
ATOM 2302 C CA . LYS B 1 130 ? 12.484 21.828 -9.289 1 83.81 130 LYS B CA 1
ATOM 2303 C C . LYS B 1 130 ? 11.133 22.172 -8.672 1 83.81 130 LYS B C 1
ATOM 2305 O O . LYS B 1 130 ? 10.242 21.328 -8.594 1 83.81 130 LYS B O 1
ATOM 2310 N N . HIS B 1 131 ? 10.977 23.266 -7.969 1 87.06 131 HIS B N 1
ATOM 2311 C CA . HIS B 1 131 ? 9.695 23.906 -7.68 1 87.06 131 HIS B CA 1
ATOM 2312 C C . HIS B 1 131 ? 9.156 23.484 -6.32 1 87.06 131 HIS B C 1
ATOM 2314 O O . HIS B 1 131 ? 7.984 23.719 -6.012 1 87.06 131 HIS B O 1
ATOM 2320 N N . ILE B 1 132 ? 9.953 22.734 -5.578 1 94.38 132 ILE B N 1
ATOM 2321 C CA . ILE B 1 132 ? 9.516 22.453 -4.215 1 94.38 132 ILE B CA 1
ATOM 2322 C C . ILE B 1 132 ? 9.734 23.688 -3.338 1 94.38 132 ILE B C 1
ATOM 2324 O O . ILE B 1 132 ? 10.844 24.219 -3.266 1 94.38 132 ILE B O 1
ATOM 2328 N N . GLY B 1 133 ? 8.719 24.094 -2.816 1 94.62 133 GLY B N 1
ATOM 2329 C CA . GLY B 1 133 ? 8.797 25.25 -1.922 1 94.62 133 GLY B CA 1
ATOM 2330 C C . GLY B 1 133 ? 9.133 24.859 -0.493 1 94.62 133 GLY B C 1
ATOM 2331 O O . GLY B 1 133 ? 9.992 25.484 0.134 1 94.62 133 GLY B O 1
ATOM 2332 N N . SER B 1 134 ? 8.477 23.906 0.068 1 95.38 134 SER B N 1
ATOM 2333 C CA . SER B 1 134 ? 8.75 23.406 1.41 1 95.38 134 SER B CA 1
ATOM 2334 C C . SER B 1 134 ? 8.375 21.938 1.536 1 95.38 134 SER B C 1
ATOM 2336 O O . SER B 1 134 ? 7.562 21.438 0.762 1 95.38 134 SER B O 1
ATOM 2338 N N . SER B 1 135 ? 9.023 21.312 2.398 1 95.81 135 SER B N 1
ATOM 2339 C CA . SER B 1 135 ? 8.727 19.922 2.734 1 95.81 135 SER B CA 1
ATOM 2340 C C . SER B 1 135 ? 8.773 19.688 4.242 1 95.81 135 SER B C 1
ATOM 2342 O O . SER B 1 135 ? 9.562 20.328 4.945 1 95.81 135 SER B O 1
ATOM 2344 N N . HIS B 1 136 ? 7.855 18.891 4.691 1 96.56 136 HIS B N 1
ATOM 2345 C CA . HIS B 1 136 ? 7.773 18.5 6.09 1 96.56 136 HIS B CA 1
ATOM 2346 C C . HIS B 1 136 ? 7.605 16.984 6.223 1 96.56 136 HIS B C 1
ATOM 2348 O O . HIS B 1 136 ? 6.625 16.422 5.734 1 96.56 136 HIS B O 1
ATOM 2354 N N . SER B 1 137 ? 8.562 16.438 6.965 1 97.31 137 SER B N 1
ATOM 2355 C CA . SER B 1 137 ? 8.539 14.984 7.062 1 97.31 137 SER B CA 1
ATOM 2356 C C . SER B 1 137 ? 8.07 14.531 8.438 1 97.31 137 SER B C 1
ATOM 2358 O O . SER B 1 137 ? 8.453 15.109 9.453 1 97.31 137 SER B O 1
ATOM 2360 N N . THR B 1 138 ? 7.176 13.594 8.422 1 98.06 138 THR B N 1
ATOM 2361 C CA . THR B 1 138 ? 6.773 12.852 9.609 1 98.06 138 THR B CA 1
ATOM 2362 C C . THR B 1 138 ? 7.262 11.406 9.531 1 98.06 138 THR B C 1
ATOM 2364 O O . THR B 1 138 ? 7.109 10.742 8.508 1 98.06 138 THR B O 1
ATOM 2367 N N . PHE B 1 139 ? 7.824 10.938 10.641 1 98.38 139 PHE B N 1
ATOM 2368 C CA . PHE B 1 139 ? 8.461 9.625 10.594 1 98.38 139 PHE B CA 1
ATOM 2369 C C . PHE B 1 139 ? 7.598 8.578 11.281 1 98.38 139 PHE B C 1
ATOM 2371 O O . PHE B 1 139 ? 7.02 8.836 12.344 1 98.38 139 PHE B O 1
ATOM 2378 N N . MET B 1 140 ? 7.566 7.41 10.703 1 98.56 140 MET B N 1
ATOM 2379 C CA . MET B 1 140 ? 6.848 6.293 11.305 1 98.56 140 MET B CA 1
ATOM 2380 C C . MET B 1 140 ? 7.625 5.711 12.477 1 98.56 140 MET B C 1
ATOM 2382 O O . MET B 1 140 ? 8.75 5.234 12.305 1 98.56 140 MET B O 1
ATOM 2386 N N . ILE B 1 141 ? 7.012 5.766 13.625 1 97.19 141 ILE B N 1
ATOM 2387 C CA . ILE B 1 141 ? 7.598 5.18 14.82 1 97.19 141 ILE B CA 1
ATOM 2388 C C . ILE B 1 141 ? 7.074 3.756 15.008 1 97.19 141 ILE B C 1
ATOM 2390 O O . ILE B 1 141 ? 7.742 2.916 15.617 1 97.19 141 ILE B O 1
ATOM 2394 N N . GLY B 1 142 ? 5.949 3.541 14.469 1 97.56 142 GLY B N 1
ATOM 2395 C CA . GLY B 1 142 ? 5.332 2.229 14.531 1 97.56 142 GLY B CA 1
ATOM 2396 C C . GLY B 1 142 ? 4.336 1.978 13.414 1 97.56 142 GLY B C 1
ATOM 2397 O O . GLY B 1 142 ? 3.617 2.889 13 1 97.56 142 GLY B O 1
ATOM 2398 N N . GLU B 1 143 ? 4.324 0.8 12.984 1 98.44 143 GLU B N 1
ATOM 2399 C CA . GLU B 1 143 ? 3.342 0.38 11.992 1 98.44 143 GLU B CA 1
ATOM 2400 C C . GLU B 1 143 ? 2.164 -0.339 12.641 1 98.44 143 GLU B C 1
ATOM 2402 O O . GLU B 1 143 ? 2.277 -1.506 13.023 1 98.44 143 GLU B O 1
ATOM 2407 N N . VAL B 1 144 ? 1.07 0.334 12.719 1 98.56 144 VAL B N 1
ATOM 2408 C CA . VAL B 1 144 ? -0.082 -0.208 13.438 1 98.56 144 VAL B CA 1
ATOM 2409 C C . VAL B 1 144 ? -0.895 -1.103 12.5 1 98.56 144 VAL B C 1
ATOM 2411 O O . VAL B 1 144 ? -1.363 -2.168 12.906 1 98.56 144 VAL B O 1
ATOM 2414 N N . LYS B 1 145 ? -1.081 -0.662 11.344 1 98.62 145 LYS B N 1
ATOM 2415 C CA . LYS B 1 145 ? -1.815 -1.396 10.312 1 98.62 145 LYS B CA 1
ATOM 2416 C C . LYS B 1 145 ? -1.248 -1.118 8.93 1 98.62 145 LYS B C 1
ATOM 2418 O O . LYS B 1 145 ? -0.868 0.014 8.625 1 98.62 145 LYS B O 1
ATOM 2423 N N . ASN B 1 146 ? -1.094 -2.084 8.125 1 98.5 146 ASN B N 1
ATOM 2424 C CA . ASN B 1 146 ? -0.638 -1.988 6.738 1 98.5 146 ASN B CA 1
ATOM 2425 C C . ASN B 1 146 ? -1.183 -3.133 5.891 1 98.5 146 ASN B C 1
ATOM 2427 O O . ASN B 1 146 ? -0.742 -4.277 6.027 1 98.5 146 ASN B O 1
ATOM 2431 N N . THR B 1 147 ? -2.193 -2.852 5.109 1 98.5 147 THR B N 1
ATOM 2432 C CA . THR B 1 147 ? -2.789 -3.889 4.273 1 98.5 147 THR B CA 1
ATOM 2433 C C . THR B 1 147 ? -3.133 -3.34 2.895 1 98.5 147 THR B C 1
ATOM 2435 O O . THR B 1 147 ? -3.346 -2.137 2.734 1 98.5 147 THR B O 1
ATOM 2438 N N . THR B 1 148 ? -3.088 -4.203 1.918 1 98.62 148 THR B N 1
ATOM 2439 C CA . THR B 1 148 ? -3.559 -3.867 0.579 1 98.62 148 THR B CA 1
ATOM 2440 C C . THR B 1 148 ? -4.973 -4.395 0.354 1 98.62 148 THR B C 1
ATOM 2442 O O . THR B 1 148 ? -5.555 -4.188 -0.714 1 98.62 148 THR B O 1
ATOM 2445 N N . SER B 1 149 ? -5.523 -5.004 1.372 1 98.5 149 SER B N 1
ATOM 2446 C CA . SER B 1 149 ? -6.789 -5.715 1.208 1 98.5 149 SER B CA 1
ATOM 2447 C C . SER B 1 149 ? -7.973 -4.809 1.521 1 98.5 149 SER B C 1
ATOM 2449 O O . SER B 1 149 ? -7.973 -4.102 2.531 1 98.5 149 SER B O 1
ATOM 2451 N N . TYR B 1 150 ? -8.906 -4.859 0.646 1 98.44 150 TYR B N 1
ATOM 2452 C CA . TYR B 1 150 ? -10.203 -4.227 0.873 1 98.44 150 TYR B CA 1
ATOM 2453 C C . TYR B 1 150 ? -11.227 -5.238 1.363 1 98.44 150 TYR B C 1
ATOM 2455 O O . TYR B 1 150 ? -11.266 -6.379 0.89 1 98.44 150 TYR B O 1
ATOM 2463 N N . LYS B 1 151 ? -12.031 -4.781 2.281 1 97.25 151 LYS B N 1
ATOM 2464 C CA . LYS B 1 151 ? -13.148 -5.598 2.729 1 97.25 151 LYS B CA 1
ATOM 2465 C C . LYS B 1 151 ? -14.453 -5.164 2.053 1 97.25 151 LYS B C 1
ATOM 2467 O O . LYS B 1 151 ? -14.648 -3.979 1.785 1 97.25 151 LYS B O 1
ATOM 2472 N N . PHE B 1 152 ? -15.258 -6.148 1.805 1 95.62 152 PHE B N 1
ATOM 2473 C CA . PHE B 1 152 ? -16.531 -5.848 1.154 1 95.62 152 PHE B CA 1
ATOM 2474 C C . PHE B 1 152 ? -17.688 -5.949 2.146 1 95.62 152 PHE B C 1
ATOM 2476 O O . PHE B 1 152 ? -17.641 -6.77 3.064 1 95.62 152 PHE B O 1
ATOM 2483 N N . SER B 1 153 ? -18.594 -5.059 1.92 1 89.56 153 SER B N 1
ATOM 2484 C CA . SER B 1 153 ? -19.828 -5.16 2.67 1 89.56 153 SER B CA 1
ATOM 2485 C C . SER B 1 153 ? -20.844 -6.051 1.95 1 89.56 153 SER B C 1
ATOM 2487 O O . SER B 1 153 ? -20.938 -6.023 0.721 1 89.56 153 SER B O 1
ATOM 2489 N N . TYR B 1 154 ? -21.578 -6.898 2.803 1 81.69 154 TYR B N 1
ATOM 2490 C CA . TYR B 1 154 ? -22.547 -7.812 2.221 1 81.69 154 TYR B CA 1
ATOM 2491 C C . TYR B 1 154 ? -23.969 -7.344 2.498 1 81.69 154 TYR B C 1
ATOM 2493 O O . TYR B 1 154 ? -24.234 -6.684 3.508 1 81.69 154 TYR B O 1
#

Sequence (308 aa):
MNLDIIDKKLLELLQADAKMTTKELSLKLNLSVTAVYERIKKLEREGLINKYVALLDRNKIEKGFVALCHVKLVKHNKEIINEFEAEVVNLPEVLECFHVSGDYDYILKICVKDMETYRDFMVNKLTSLKHIGSSHSTFMIGEVKNTTSYKFSYMNLDIIDKKLLELLQADAKMTTKELSLKLNLSVTAVYERIKKLEREGLINKYVALLDRNKIEKGFVALCHVKLVKHNKEIINEFEAEVVNLPEVLECFHVSGDYDYILKICVKDMETYRDFMVNKLTSLKHIGSSHSTFMIGEVKNTTSYKFSY

InterPro domains:
  IPR000485 AsnC-type HTH domain [PR00033] (3-19)
  IPR000485 AsnC-type HTH domain [PR00033] (19-30)
  IPR000485 AsnC-type HTH domain [PR00033] (30-49)
  IPR000485 AsnC-type HTH domain [PS50956] (3-66)
  IPR011008 Dimeric alpha-beta barrel [SSF54909] (65-148)
  IPR011991 ArsR-like helix-turn-helix domain [cd00090] (4-52)
  IPR019885 Transcription regulator HTH, AsnC-type, conserved site [PS00519] (21-47)
  IPR019887 Transcription regulator AsnC/Lrp, ligand binding domain 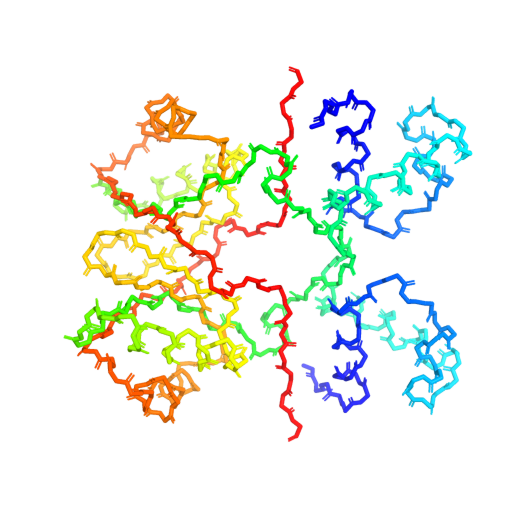[PF01037] (67-149)
  IPR019888 Transcription regulator AsnC-like [SM00344] (3-112)
  IPR036388 Winged helix-like DNA-binding domain superfamily [G3DSA:1.10.10.10] (4-55)
  IPR036390 Winged helix DNA-binding domain superfamily [SSF46785] (2-86)

Radius of gyration: 20.53 Å; Cα contacts (8 Å, |Δi|>4): 549; chains: 2; bounding box: 45×54×47 Å

Organism: Flavobacterium indicum (strain DSM 17447 / CIP 109464 / GPTSA100-9) (NCBI:txid1094466)

Solvent-accessible surface area (backbone atoms only — not comparable to full-atom values): 16436 Å² total; per-residue (Å²): 127,88,74,50,71,65,55,49,51,50,51,44,48,27,34,68,36,48,76,63,46,53,62,58,50,10,65,77,66,72,45,50,47,66,56,44,47,54,49,51,52,48,39,41,75,71,43,39,42,65,47,36,22,38,38,60,32,42,64,70,67,51,30,55,35,39,32,44,35,35,30,28,56,64,58,91,44,71,66,54,50,52,51,43,55,63,50,53,64,69,36,66,47,46,31,30,29,29,33,34,46,80,94,35,44,30,42,30,38,33,42,29,54,36,70,67,54,42,51,49,41,43,62,70,48,60,67,59,40,76,58,65,56,48,75,48,76,32,41,53,76,36,82,69,35,80,53,83,57,70,72,80,87,131,128,87,75,50,73,65,54,48,51,50,51,45,48,27,33,68,36,48,75,63,46,53,62,57,48,9,66,76,65,73,46,50,46,66,56,43,46,52,49,51,52,48,38,40,74,70,44,40,42,65,47,36,21,38,39,61,33,41,66,70,67,51,30,55,33,39,33,44,34,36,30,27,54,64,59,91,45,71,66,55,49,52,52,42,55,64,52,53,64,70,36,66,47,47,29,30,30,30,33,33,48,80,93,34,44,31,41,30,37,33,43,30,53,36,69,70,54,44,51,49,40,43,62,69,48,58,68,59,41,76,58,65,57,47,74,46,76,31,40,56,76,39,82,68,34,80,52,82,57,71,71,79,87,131